Protein AF-0000000072235280 (afdb_homodimer)

pLDDT: mean 81.64, std 27.06, range [21.7, 98.94]

Foldseek 3Di:
DPPPPPPPPPPPCPVPPVPPPPPDVPCPDVDPDDDDAQEAEDEDQDQVQLCCCVCVQLNFAKACVVVVVVVNDQWIWGDPDPRYIYTYGYNVVQVDDPPVPPPVPDDPDQADEDEDAPVSLVVSQVSCVVVVFDFPDDWDFDQDDVGTWIWTWTARPVGHIYIYTYDDD/DPPPPPPPPPPPPPVPPPPPPPPDVDCDDPDPDDDDAQEAEDEDQDQVQLCCCVCVQLNFAKACVVVVVVVNDQWIWGDPDPRYIYTYGYNVVQVDDPPVCPPVPDDPDQADEDEDAPVSLVVSQVSCVVVVFDFPDDWDFDQDDVGTWIWTWTARPVGHIYIYTYDDD

Solvent-accessible surface area (backbone atoms only — not comparable to full-atom values): 19164 Å² total; per-residue (Å²): 138,82,80,76,79,75,81,67,80,74,78,74,75,79,68,76,60,90,63,88,66,76,65,68,86,72,76,58,81,88,66,70,47,58,37,43,66,23,35,41,30,36,52,24,87,50,48,68,62,49,43,47,44,50,28,63,69,64,35,20,48,71,37,56,47,69,45,24,77,71,65,73,41,89,46,32,33,30,34,31,45,80,53,22,27,41,35,38,35,38,41,87,78,63,70,68,69,90,52,70,50,49,70,24,48,48,54,49,48,61,35,39,29,36,32,28,56,56,72,58,44,54,50,49,53,53,49,33,48,76,68,71,47,69,51,82,49,76,74,44,80,43,81,57,46,81,41,69,25,44,30,35,39,37,62,50,97,84,64,51,39,37,31,47,28,28,61,81,131,140,82,80,75,77,76,80,66,82,76,78,76,75,80,68,76,60,86,67,83,67,75,64,62,90,67,77,62,83,88,72,70,48,58,38,44,67,22,33,42,29,36,53,24,86,50,47,68,62,50,44,46,46,52,27,68,68,63,37,18,47,70,38,56,47,70,46,25,76,70,65,75,41,89,46,32,32,32,34,31,46,80,54,23,28,41,35,40,35,37,43,88,78,60,74,74,61,90,50,70,51,50,69,25,51,48,52,48,50,61,35,40,29,38,32,30,55,55,71,58,44,54,50,49,54,53,50,33,49,76,69,70,48,67,50,81,49,75,74,42,78,42,82,55,47,80,42,68,25,44,29,36,38,35,62,48,98,83,65,51,38,37,32,46,28,27,62,81,132

Sequence (338 aa):
MLFLFYFQNGIKSSTSNPIWKANKCCKHSTLSMKATFDHIVINAFDVEVLLRFYSDLLEFPCVRLTEWRQGKVPFPSVRLNDETIIDLFPAKLWKGENTVVRDSTTLNVNHFCITLAKVDWDYLVKKLAQHNIHPESGSKVLFGAKGNGTSIYIRDPENNLVELRYYEDMLFLFYFQNGIKSSTSNPIWKANKCCKHSTLSMKATFDHIVINAFDVEVLLRFYSDLLEFPCVRLTEWRQGKVPFPSVRLNDETIIDLFPAKLWKGENTVVRDSTTLNVNHFCITLAKVDWDYLVKKLAQHNIHPESGSKVLFGAKGNGTSIYIRDPENNLVELRYYED

Organism: Galdieria sulphuraria (NCBI:txid130081)

Secondary structure (DSSP, 8-state):
---------------------------SSSS----EEEEEEEE-S-HHHHHIIIIIIT-PPEESHHHHHTTSSS--EEEEETTEEEEEE-GGGTSSS------TT--SEEEEEEE--HHHHHHHHHHHHHTT---SSS-EEEEETTEEEEEEEEE-TT--EEEEEE---/------------------------S--SSS-----EEEEEEEE-S-HHHHHIIIIIIT-PPEESHHHHHTTSSS--EEEEETTEEEEEE-GGGTSSS------TT--SEEEEEEE--HHHHHHHHHHHHHTT---SSS-EEEEETTEEEEEEEEE-TT--EEEEEE---

InterPro domains:
  IPR004360 Glyoxalase/fosfomycin resistance/dioxygenase domain [PF00903] (37-164)
  IPR029068 Glyoxalase/Bleomycin resistance protein/Dihydroxybiphenyl dioxygenase [G3DSA:3.10.180.10] (30-169)
  IPR029068 Glyoxalase/Bleomycin resistance protein/Dihydroxybiphenyl dioxygenase [SSF54593] (36-167)
  IPR037523 Vicinal oxygen chelate (VOC), core domain [PS51819] (36-167)

Nearest PDB structures (foldseek):
  3hnq-assembly1_A  TM=8.326E-01  e=5.725E-10  Salmonella enterica subsp. enterica serovar Typhimurium
  3zw5-assembly1_A  TM=8.216E-01  e=5.029E-10  Homo sapiens
  3zw5-assembly1_B  TM=8.290E-01  e=1.836E-09  Homo sapiens
  6cky-assembly1_B  TM=6.876E-01  e=3.055E-07  Streptomyces uncialis
  5umw-assembly2_B  TM=6.739E-01  e=8.298E-06  Streptomyces sp. CB03234

Structure (mmCIF, N/CA/C/O backbone):
data_AF-0000000072235280-model_v1
#
loop_
_entity.id
_entity.type
_entity.pdbx_description
1 polymer 'Glyoxalase family protein'
#
loop_
_atom_site.group_PDB
_atom_site.id
_atom_site.type_symbol
_atom_site.label_atom_id
_atom_site.label_alt_id
_atom_site.label_comp_id
_atom_site.label_asym_id
_atom_site.label_entity_id
_atom_site.label_seq_id
_atom_site.pdbx_PDB_ins_code
_atom_site.Cartn_x
_atom_site.Cartn_y
_atom_site.Cartn_z
_atom_site.occupancy
_atom_site.B_iso_or_equiv
_atom_site.auth_seq_id
_atom_site.auth_comp_id
_atom_site.auth_asym_id
_atom_site.auth_atom_id
_atom_site.pdbx_PDB_model_num
ATOM 1 N N . MET A 1 1 ? -4.891 -8.367 -66.938 1 27 1 MET A N 1
ATOM 2 C CA . MET A 1 1 ? -4.68 -9.68 -66.312 1 27 1 MET A CA 1
ATOM 3 C C . MET A 1 1 ? -4.293 -9.547 -64.875 1 27 1 MET A C 1
ATOM 5 O O . MET A 1 1 ? -3.17 -9.148 -64.5 1 27 1 MET A O 1
ATOM 9 N N . LEU A 1 2 ? -5.176 -8.969 -64 1 29.11 2 LEU A N 1
ATOM 10 C CA . LEU A 1 2 ? -5.227 -8.406 -62.656 1 29.11 2 LEU A CA 1
ATOM 11 C C . LEU A 1 2 ? -5.027 -9.484 -61.594 1 29.11 2 LEU A C 1
ATOM 13 O O . LEU A 1 2 ? -5.848 -10.398 -61.469 1 29.11 2 LEU A O 1
ATOM 17 N N . PHE A 1 3 ? -3.721 -9.945 -61.375 1 27.44 3 PHE A N 1
ATOM 18 C CA . PHE A 1 3 ? -3.285 -11.039 -60.531 1 27.44 3 PHE A CA 1
ATOM 19 C C . PHE A 1 3 ? -3.781 -10.836 -59.094 1 27.44 3 PHE A C 1
ATOM 21 O O . PHE A 1 3 ? -3.49 -9.812 -58.469 1 27.44 3 PHE A O 1
ATOM 28 N N . LEU A 1 4 ? -5.02 -11.25 -58.781 1 25.14 4 LEU A N 1
ATOM 29 C CA . LEU A 1 4 ? -5.695 -11.398 -57.5 1 25.14 4 LEU A CA 1
ATOM 30 C C . LEU A 1 4 ? -4.848 -12.227 -56.531 1 25.14 4 LEU A C 1
ATOM 32 O O . LEU A 1 4 ? -4.656 -13.422 -56.75 1 25.14 4 LEU A O 1
ATOM 36 N N . PHE A 1 5 ? -3.674 -11.711 -56.125 1 24.62 5 PHE A N 1
ATOM 37 C CA . PHE A 1 5 ? -2.861 -12.414 -55.125 1 24.62 5 PHE A CA 1
ATOM 38 C C . PHE A 1 5 ? -3.686 -12.766 -53.906 1 24.62 5 PHE A C 1
ATOM 40 O O . PHE A 1 5 ? -4.207 -11.875 -53.219 1 24.62 5 PHE A O 1
ATOM 47 N N . TYR A 1 6 ? -4.488 -13.828 -53.969 1 24.55 6 TYR A N 1
ATOM 48 C CA . TYR A 1 6 ? -5.207 -14.469 -52.875 1 24.55 6 TYR A CA 1
ATOM 49 C C . TYR A 1 6 ? -4.266 -14.797 -51.719 1 24.55 6 TYR A C 1
ATOM 51 O O . TYR A 1 6 ? -3.367 -15.625 -51.844 1 24.55 6 TYR A O 1
ATOM 59 N N . PHE A 1 7 ? -3.76 -13.82 -50.938 1 23.31 7 PHE A N 1
ATOM 60 C CA . PHE A 1 7 ? -2.963 -14.031 -49.75 1 23.31 7 PHE A CA 1
ATOM 61 C C . PHE A 1 7 ? -3.656 -14.992 -48.781 1 23.31 7 PHE A C 1
ATOM 63 O O . PHE A 1 7 ? -4.641 -14.641 -48.125 1 23.31 7 PHE A O 1
ATOM 70 N N . GLN A 1 8 ? -3.904 -16.281 -49.156 1 21.7 8 GLN A N 1
ATOM 71 C CA . GLN A 1 8 ? -4.461 -17.328 -48.281 1 21.7 8 GLN A CA 1
ATOM 72 C C . GLN A 1 8 ? -3.609 -17.531 -47.062 1 21.7 8 GLN A C 1
ATOM 74 O O . GLN A 1 8 ? -3.307 -18.672 -46.688 1 21.7 8 GLN A O 1
ATOM 79 N N . ASN A 1 9 ? -2.594 -16.734 -46.719 1 26.33 9 ASN A N 1
ATOM 80 C CA . ASN A 1 9 ? -1.735 -17.297 -45.688 1 26.33 9 ASN A CA 1
ATOM 81 C C . ASN A 1 9 ? -2.539 -17.719 -44.469 1 26.33 9 ASN A C 1
ATOM 83 O O . ASN A 1 9 ? -3.371 -16.969 -43.969 1 26.33 9 ASN A O 1
ATOM 87 N N . GLY A 1 10 ? -2.906 -19.016 -44.312 1 25.44 10 GLY A N 1
ATOM 88 C CA . GLY A 1 10 ? -3.508 -19.797 -43.25 1 25.44 10 GLY A CA 1
ATOM 89 C C . GLY A 1 10 ? -2.848 -19.578 -41.906 1 25.44 10 GLY A C 1
ATOM 90 O O . GLY A 1 10 ? -1.719 -20.016 -41.688 1 25.44 10 GLY A O 1
ATOM 91 N N . ILE A 1 11 ? -2.742 -18.422 -41.312 1 27.22 11 ILE A N 1
ATOM 92 C CA . ILE A 1 11 ? -2.158 -18.234 -40 1 27.22 11 ILE A CA 1
ATOM 93 C C . ILE A 1 11 ? -2.766 -19.25 -39.031 1 27.22 11 ILE A C 1
ATOM 95 O O . ILE A 1 11 ? -3.969 -19.219 -38.75 1 27.22 11 ILE A O 1
ATOM 99 N N . LYS A 1 12 ? -2.242 -20.484 -39.094 1 28.89 12 LYS A N 1
ATOM 100 C CA . LYS A 1 12 ? -2.564 -21.5 -38.094 1 28.89 12 LYS A CA 1
ATOM 101 C C . LYS A 1 12 ? -2.412 -20.953 -36.688 1 28.89 12 LYS A C 1
ATOM 103 O O . LYS A 1 12 ? -1.385 -20.359 -36.344 1 28.89 12 LYS A O 1
ATOM 108 N N . SER A 1 13 ? -3.451 -20.562 -35.969 1 25.81 13 SER A N 1
ATOM 109 C CA . SER A 1 13 ? -3.672 -20.188 -34.594 1 25.81 13 SER A CA 1
ATOM 110 C C . SER A 1 13 ? -3.074 -21.203 -33.625 1 25.81 13 SER A C 1
ATOM 112 O O . SER A 1 13 ? -3.648 -22.281 -33.438 1 25.81 13 SER A O 1
ATOM 114 N N . SER A 1 14 ? -1.802 -21.688 -33.906 1 28.69 14 SER A N 1
ATOM 115 C CA . SER A 1 14 ? -1.302 -22.625 -32.906 1 28.69 14 SER A CA 1
ATOM 116 C C . SER A 1 14 ? -1.475 -22.062 -31.484 1 28.69 14 SER A C 1
ATOM 118 O O . SER A 1 14 ? -0.771 -21.141 -31.094 1 28.69 14 SER A O 1
ATOM 120 N N . THR A 1 15 ? -2.658 -22.016 -31.016 1 29.11 15 THR A N 1
ATOM 121 C CA . THR A 1 15 ? -3.24 -21.562 -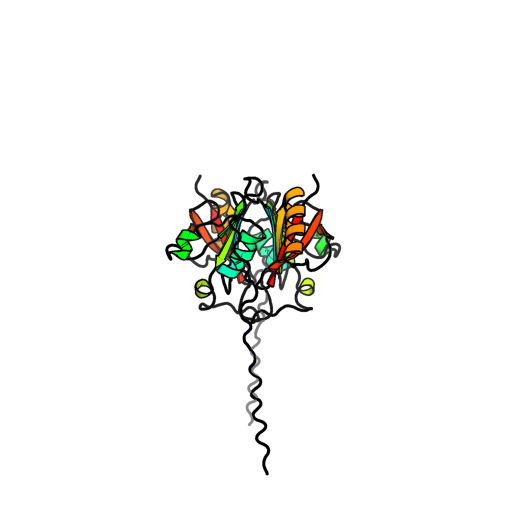29.766 1 29.11 15 THR A CA 1
ATOM 122 C C . THR A 1 15 ? -2.525 -22.203 -28.578 1 29.11 15 THR A C 1
ATOM 124 O O . THR A 1 15 ? -2.65 -21.734 -27.438 1 29.11 15 THR A O 1
ATOM 127 N N . SER A 1 16 ? -2.133 -23.5 -28.703 1 28.92 16 SER A N 1
ATOM 128 C CA . SER A 1 16 ? -2.01 -24.188 -27.438 1 28.92 16 SER A CA 1
ATOM 129 C C . SER A 1 16 ? -0.797 -23.703 -26.656 1 28.92 16 SER A C 1
ATOM 131 O O . SER A 1 16 ? 0.327 -24.141 -26.891 1 28.92 16 SER A O 1
ATOM 133 N N . ASN A 1 17 ? -0.424 -22.516 -26.703 1 32.06 17 ASN A N 1
ATOM 134 C CA . ASN A 1 17 ? 0.738 -22.281 -25.859 1 32.06 17 ASN A CA 1
ATOM 135 C C . ASN A 1 17 ? 0.617 -23 -24.516 1 32.06 17 ASN A C 1
ATOM 137 O O . ASN A 1 17 ? -0.416 -22.922 -23.859 1 32.06 17 ASN A O 1
ATOM 141 N N . PRO A 1 18 ? 1.416 -24.141 -24.266 1 30.95 18 PRO A N 1
ATOM 142 C CA . PRO A 1 18 ? 1.344 -24.906 -23.016 1 30.95 18 PRO A CA 1
ATOM 143 C C . PRO A 1 18 ? 1.08 -24.031 -21.797 1 30.95 18 PRO A C 1
ATOM 145 O O . PRO A 1 18 ? 1.866 -23.141 -21.5 1 30.95 18 PRO A O 1
ATOM 148 N N . ILE A 1 19 ? -0.125 -23.641 -21.547 1 32.31 19 ILE A N 1
ATOM 149 C CA . ILE A 1 19 ? -0.798 -22.906 -20.484 1 32.31 19 ILE A CA 1
ATOM 150 C C . ILE A 1 19 ? -0.238 -23.344 -19.125 1 32.31 19 ILE A C 1
ATOM 152 O O . ILE A 1 19 ? 0.066 -24.516 -18.922 1 32.31 19 ILE A O 1
ATOM 156 N N . TRP A 1 20 ? 0.192 -22.203 -18.25 1 34.47 20 TRP A N 1
ATOM 157 C CA . TRP A 1 20 ? 0.542 -22.266 -16.844 1 34.47 20 TRP A CA 1
ATOM 158 C C . TRP A 1 20 ? -0.32 -23.297 -16.109 1 34.47 20 TRP A C 1
ATOM 160 O O . TRP A 1 20 ? -1.518 -23.078 -15.906 1 34.47 20 TRP A O 1
ATOM 170 N N . LYS A 1 21 ? -0.307 -24.547 -16.516 1 34.5 21 LYS A N 1
ATOM 171 C CA . LYS A 1 21 ? -1.017 -25.547 -15.719 1 34.5 21 LYS A CA 1
ATOM 172 C C . LYS A 1 21 ? -0.896 -25.234 -14.227 1 34.5 21 LYS A C 1
ATOM 174 O O . LYS A 1 21 ? 0.197 -24.953 -13.734 1 34.5 21 LYS A O 1
ATOM 179 N N . ALA A 1 22 ? -1.929 -24.719 -13.633 1 35.22 22 ALA A N 1
ATOM 180 C CA . ALA A 1 22 ? -2.119 -24.578 -12.188 1 35.22 22 ALA A CA 1
ATOM 181 C C . ALA A 1 22 ? -1.556 -25.797 -11.445 1 35.22 22 ALA A C 1
ATOM 183 O O . ALA A 1 22 ? -2.115 -26.891 -11.516 1 35.22 22 ALA A O 1
ATOM 184 N N . ASN A 1 23 ? -0.28 -26.078 -11.719 1 33.03 23 ASN A N 1
ATOM 185 C CA . ASN A 1 23 ? 0.125 -27.094 -10.758 1 33.03 23 ASN A CA 1
ATOM 186 C C . ASN A 1 23 ? -0.572 -26.906 -9.414 1 33.03 23 ASN A C 1
ATOM 188 O O . ASN A 1 23 ? -0.882 -25.781 -9.023 1 33.03 23 ASN A O 1
ATOM 192 N N . LYS A 1 24 ? -1.273 -27.953 -8.898 1 32.16 24 LYS A N 1
ATOM 193 C CA . LYS A 1 24 ? -1.737 -28.016 -7.516 1 32.16 24 LYS A CA 1
ATOM 194 C C . LYS A 1 24 ? -0.752 -27.328 -6.578 1 32.16 24 LYS A C 1
ATOM 196 O O . LYS A 1 24 ? 0.455 -27.328 -6.824 1 32.16 24 LYS A O 1
ATOM 201 N N . CYS A 1 25 ? -1.14 -26.359 -5.781 1 33.72 25 CYS A N 1
ATOM 202 C CA . CYS A 1 25 ? -0.368 -25.812 -4.672 1 33.72 25 CYS A CA 1
ATOM 203 C C . CYS A 1 25 ? 0.651 -26.828 -4.164 1 33.72 25 CYS A C 1
ATOM 205 O O . CYS A 1 25 ? 0.284 -27.828 -3.541 1 33.72 25 CYS A O 1
ATOM 207 N N . CYS A 1 26 ? 1.456 -27.469 -5.078 1 33.22 26 CYS A N 1
ATOM 208 C CA . CYS A 1 26 ? 2.506 -28.359 -4.59 1 33.22 26 CYS A CA 1
ATOM 209 C C . CYS A 1 26 ? 3.08 -27.844 -3.273 1 33.22 26 CYS A C 1
ATOM 211 O O . CYS A 1 26 ? 3.379 -26.656 -3.141 1 33.22 26 CYS A O 1
ATOM 213 N N . LYS A 1 27 ? 2.842 -28.625 -2.213 1 33.69 27 LYS A N 1
ATOM 214 C CA . LYS A 1 27 ? 3.186 -28.469 -0.805 1 33.69 27 LYS A CA 1
ATOM 215 C C . LYS A 1 27 ? 4.684 -28.234 -0.628 1 33.69 27 LYS A C 1
ATOM 217 O O . LYS A 1 27 ? 5.477 -29.172 -0.728 1 33.69 27 LYS A O 1
ATOM 222 N N . HIS A 1 28 ? 5.559 -27.547 -1.348 1 34.41 28 HIS A N 1
ATOM 223 C CA . HIS A 1 28 ? 6.773 -27.328 -0.57 1 34.41 28 HIS A CA 1
ATOM 224 C C . HIS A 1 28 ? 6.484 -27.375 0.927 1 34.41 28 HIS A C 1
ATOM 226 O O . HIS A 1 28 ? 5.34 -27.172 1.347 1 34.41 28 HIS A O 1
ATOM 232 N N . SER A 1 29 ? 7.398 -27.359 1.891 1 38.72 29 SER A N 1
ATOM 233 C CA . SER A 1 29 ? 7.133 -27.359 3.326 1 38.72 29 SER A CA 1
ATOM 234 C C . SER A 1 29 ? 5.93 -26.484 3.666 1 38.72 29 SER A C 1
ATOM 236 O O . SER A 1 29 ? 5.578 -25.578 2.908 1 38.72 29 SER A O 1
ATOM 238 N N . THR A 1 30 ? 4.836 -26.938 4.461 1 47.47 30 THR A N 1
ATOM 239 C CA . THR A 1 30 ? 3.531 -26.641 5.031 1 47.47 30 THR A CA 1
ATOM 240 C C . THR A 1 30 ? 3.383 -25.141 5.281 1 47.47 30 THR A C 1
ATOM 242 O O . THR A 1 30 ? 2.305 -24.672 5.648 1 47.47 30 THR A O 1
ATOM 245 N N . LEU A 1 31 ? 4.535 -24.391 5.406 1 64.12 31 LEU A N 1
ATOM 246 C CA . LEU A 1 31 ? 4.297 -23.078 6 1 64.12 31 LEU A CA 1
ATOM 247 C C . LEU A 1 31 ? 3.982 -22.047 4.926 1 64.12 31 LEU A C 1
ATOM 249 O O . LEU A 1 31 ? 4.66 -21.984 3.896 1 64.12 31 LEU A O 1
ATOM 253 N N . SER A 1 32 ? 2.836 -21.641 4.777 1 83.88 32 SER A N 1
ATOM 254 C CA . SER A 1 32 ? 2.334 -20.594 3.9 1 83.88 32 SER A CA 1
ATOM 255 C C . SER A 1 32 ? 3.303 -19.422 3.838 1 83.88 32 SER A C 1
ATOM 257 O O . SER A 1 32 ? 3.934 -19.062 4.84 1 83.88 32 SER A O 1
ATOM 259 N N . MET A 1 33 ? 3.648 -19.031 2.592 1 96 33 MET A N 1
ATOM 260 C CA . MET A 1 33 ? 4.5 -17.844 2.426 1 96 33 MET A CA 1
ATOM 261 C C . MET A 1 33 ? 4.023 -16.703 3.307 1 96 33 MET A C 1
ATOM 263 O O . MET A 1 33 ? 2.822 -16.438 3.387 1 96 33 MET A O 1
ATOM 267 N N . LYS A 1 34 ? 4.961 -16.094 4.02 1 97.5 34 LYS A N 1
ATOM 268 C CA . LYS A 1 34 ? 4.672 -14.938 4.855 1 97.5 34 LYS A CA 1
ATOM 269 C C . LYS A 1 34 ? 5.539 -13.75 4.465 1 97.5 34 LYS A C 1
ATOM 271 O O . LYS A 1 34 ? 6.719 -13.914 4.148 1 97.5 34 LYS A O 1
ATOM 276 N N . ALA A 1 35 ? 4.953 -12.633 4.488 1 98.56 35 ALA A N 1
ATOM 277 C CA . ALA A 1 35 ? 5.68 -11.398 4.199 1 98.56 35 ALA A CA 1
ATOM 278 C C . ALA A 1 35 ? 5.172 -10.242 5.059 1 98.56 35 ALA A C 1
ATOM 280 O O . ALA A 1 35 ? 4.086 -10.328 5.637 1 98.56 35 ALA A O 1
ATOM 281 N N . THR A 1 36 ? 5.992 -9.242 5.207 1 98.69 36 THR A N 1
ATOM 282 C CA . THR A 1 36 ? 5.609 -7.992 5.855 1 98.69 36 THR A CA 1
ATOM 283 C C . THR A 1 36 ? 5.555 -6.852 4.848 1 98.69 36 THR A C 1
ATOM 285 O O . THR A 1 36 ? 6.379 -6.781 3.934 1 98.69 36 THR A O 1
ATOM 288 N N . PHE A 1 37 ? 4.555 -6.047 4.941 1 98.88 37 PHE A N 1
ATOM 289 C CA . PHE A 1 37 ? 4.457 -4.863 4.098 1 98.88 37 PHE A CA 1
ATOM 290 C C . PHE A 1 37 ? 5.438 -3.789 4.555 1 98.88 37 PHE A C 1
ATOM 292 O O . PHE A 1 37 ? 5.25 -3.186 5.613 1 98.88 37 PHE A O 1
ATOM 299 N N . ASP A 1 38 ? 6.457 -3.557 3.818 1 98.94 38 ASP A N 1
ATOM 300 C CA . ASP A 1 38 ? 7.539 -2.664 4.223 1 98.94 38 ASP A CA 1
ATOM 301 C C . ASP A 1 38 ? 7.184 -1.207 3.938 1 98.94 38 ASP A C 1
ATOM 303 O O . ASP A 1 38 ? 7.305 -0.351 4.816 1 98.94 38 ASP A O 1
ATOM 307 N N . HIS A 1 39 ? 6.844 -0.986 2.664 1 98.94 39 HIS A N 1
ATOM 308 C CA . HIS A 1 39 ? 6.473 0.388 2.342 1 98.94 39 HIS A CA 1
ATOM 309 C C . HIS A 1 39 ? 5.625 0.448 1.075 1 98.94 39 HIS A C 1
ATOM 311 O O . HIS A 1 39 ? 5.652 -0.477 0.261 1 98.94 39 HIS A O 1
ATOM 317 N N . ILE A 1 40 ? 4.836 1.468 0.996 1 98.88 40 ILE A N 1
ATOM 318 C CA . ILE A 1 40 ? 4.168 1.925 -0.217 1 98.88 40 ILE A CA 1
ATOM 319 C C . ILE A 1 40 ? 4.781 3.244 -0.68 1 98.88 40 ILE A C 1
ATOM 321 O O . ILE A 1 40 ? 5.105 4.105 0.141 1 98.88 40 ILE A O 1
ATOM 325 N N . VAL A 1 41 ? 4.973 3.354 -1.993 1 98.5 41 VAL A N 1
ATOM 326 C CA . VAL A 1 41 ? 5.535 4.582 -2.543 1 98.5 41 VAL A CA 1
ATOM 327 C C . VAL A 1 41 ? 4.453 5.355 -3.297 1 98.5 41 VAL A C 1
ATOM 329 O O . VAL A 1 41 ? 3.947 4.887 -4.32 1 98.5 41 VAL A O 1
ATOM 332 N N . ILE A 1 42 ? 4.121 6.5 -2.83 1 96.38 42 ILE A N 1
ATOM 333 C CA . ILE A 1 42 ? 3.166 7.387 -3.484 1 96.38 42 ILE A CA 1
ATOM 334 C C . ILE A 1 42 ? 3.904 8.344 -4.418 1 96.38 42 ILE A C 1
ATOM 336 O O . ILE A 1 42 ? 4.914 8.938 -4.035 1 96.38 42 ILE A O 1
ATOM 340 N N . ASN A 1 43 ? 3.432 8.422 -5.637 1 94.62 43 ASN A N 1
ATOM 341 C CA . ASN A 1 43 ? 3.904 9.461 -6.547 1 94.62 43 ASN A CA 1
ATOM 342 C C . ASN A 1 43 ? 3.314 10.828 -6.199 1 94.62 43 ASN A C 1
ATOM 344 O O . ASN A 1 43 ? 2.152 11.102 -6.504 1 94.62 43 ASN A O 1
ATOM 348 N N . ALA A 1 44 ? 4.156 11.617 -5.637 1 94.81 44 ALA A N 1
ATOM 349 C CA . ALA A 1 44 ? 3.676 12.898 -5.133 1 94.81 44 ALA A CA 1
ATOM 350 C C . ALA A 1 44 ? 3.91 14.008 -6.152 1 94.81 44 ALA A C 1
ATOM 352 O O . ALA A 1 44 ? 5.008 14.141 -6.699 1 94.81 44 ALA A O 1
ATOM 353 N N . PHE A 1 45 ? 2.898 14.766 -6.41 1 92.12 45 PHE A N 1
ATOM 354 C CA . PHE A 1 45 ? 3.092 16 -7.16 1 92.12 45 PHE A CA 1
ATOM 355 C C . PHE A 1 45 ? 3.801 17.047 -6.309 1 92.12 45 PHE A C 1
ATOM 357 O O . PHE A 1 45 ? 4.688 17.75 -6.793 1 92.12 45 PHE A O 1
ATOM 364 N N . ASP A 1 46 ? 3.424 17.156 -5.062 1 95.56 46 ASP A N 1
ATOM 365 C CA . ASP A 1 46 ? 4.039 18.047 -4.082 1 95.56 46 ASP A CA 1
ATOM 366 C C . ASP A 1 46 ? 4.27 17.328 -2.754 1 95.56 46 ASP A C 1
ATOM 368 O O . ASP A 1 46 ? 3.346 17.203 -1.948 1 95.56 46 ASP A O 1
ATOM 372 N N . VAL A 1 47 ? 5.477 16.984 -2.479 1 98.12 47 VAL A N 1
ATOM 373 C CA . VAL A 1 47 ? 5.84 16.188 -1.305 1 98.12 47 VAL A CA 1
ATOM 374 C C . VAL A 1 47 ? 5.473 16.953 -0.035 1 98.12 47 VAL A C 1
ATOM 376 O O . VAL A 1 47 ? 4.957 16.375 0.921 1 98.12 47 VAL A O 1
ATOM 379 N N . GLU A 1 48 ? 5.695 18.234 0.027 1 98.19 48 GLU A N 1
ATOM 380 C CA . GLU A 1 48 ? 5.418 19.031 1.215 1 98.19 48 GLU A CA 1
ATOM 381 C C . GLU A 1 48 ? 3.93 19.016 1.552 1 98.19 48 GLU A C 1
ATOM 383 O O . GLU A 1 48 ? 3.553 18.969 2.725 1 98.19 48 GLU A O 1
ATOM 388 N N . VAL A 1 49 ? 3.115 19.078 0.529 1 97.75 49 VAL A N 1
ATOM 389 C CA . VAL A 1 49 ? 1.67 19.062 0.727 1 97.75 49 VAL A CA 1
ATOM 390 C C . VAL A 1 49 ? 1.248 17.734 1.352 1 97.75 49 VAL A C 1
ATOM 392 O O . VAL A 1 49 ? 0.429 17.703 2.273 1 97.75 49 VAL A O 1
ATOM 395 N N . LEU A 1 50 ? 1.814 16.625 0.9 1 98.06 50 LEU A N 1
ATOM 396 C CA . LEU A 1 50 ? 1.465 15.312 1.446 1 98.06 50 LEU A CA 1
ATOM 397 C C . LEU A 1 50 ? 2.041 15.133 2.848 1 98.06 50 LEU A C 1
ATOM 399 O O . LEU A 1 50 ? 1.432 14.484 3.695 1 98.06 50 LEU A O 1
ATOM 403 N N . LEU A 1 51 ? 3.201 15.719 3.115 1 98.62 51 LEU A N 1
ATOM 404 C CA . LEU A 1 51 ? 3.754 15.688 4.465 1 98.62 51 LEU A CA 1
ATOM 405 C C . LEU A 1 51 ? 2.844 16.422 5.445 1 98.62 51 LEU A C 1
ATOM 407 O O . LEU A 1 51 ? 2.672 15.977 6.586 1 98.62 51 LEU A O 1
ATOM 411 N N . ARG A 1 52 ? 2.25 17.484 5.016 1 97.31 52 ARG A N 1
ATOM 412 C CA . ARG A 1 52 ? 1.309 18.203 5.871 1 97.31 52 ARG A CA 1
ATOM 413 C C . ARG A 1 52 ? 0.104 17.328 6.207 1 97.31 52 ARG A C 1
ATOM 415 O O . ARG A 1 52 ? -0.409 17.375 7.328 1 97.31 52 ARG A O 1
ATOM 422 N N . PHE A 1 53 ? -0.262 16.531 5.316 1 98 53 PHE A N 1
ATOM 423 C CA . PHE A 1 53 ? -1.398 15.648 5.539 1 98 53 PHE A CA 1
ATOM 424 C C . PHE A 1 53 ? -0.998 14.453 6.406 1 98 53 PHE A C 1
ATOM 426 O O . PHE A 1 53 ? -1.556 14.25 7.484 1 98 53 PHE A O 1
ATOM 433 N N . TYR A 1 54 ? -0.039 13.688 5.98 1 98.56 54 TYR A N 1
ATOM 434 C CA . TYR A 1 54 ? 0.287 12.414 6.617 1 98.56 54 TYR A CA 1
ATOM 435 C C . TYR A 1 54 ? 1.001 12.633 7.945 1 98.56 54 TYR A C 1
ATOM 437 O O . TYR A 1 54 ? 0.833 11.852 8.883 1 98.56 54 TYR A O 1
ATOM 445 N N . SER A 1 55 ? 1.842 13.648 8.031 1 98.06 55 SER A N 1
ATOM 446 C CA . SER A 1 55 ? 2.613 13.859 9.258 1 98.06 55 SER A CA 1
ATOM 447 C C . SER A 1 55 ? 1.934 14.875 10.172 1 98.06 55 SER A C 1
ATOM 449 O O . SER A 1 55 ? 1.638 14.57 11.328 1 98.06 55 SER A O 1
ATOM 451 N N . ASP A 1 56 ? 1.593 16.062 9.656 1 96.44 56 ASP A N 1
ATOM 452 C CA . ASP A 1 56 ? 1.03 17.094 10.516 1 96.44 56 ASP A CA 1
ATOM 453 C C . ASP A 1 56 ? -0.399 16.75 10.93 1 96.44 56 ASP A C 1
ATOM 455 O O . ASP A 1 56 ? -0.747 16.812 12.109 1 96.44 56 ASP A O 1
ATOM 459 N N . LEU A 1 57 ? -1.188 16.391 10.023 1 97.25 57 LEU A N 1
ATOM 460 C CA . LEU A 1 57 ? -2.6 16.141 10.305 1 97.25 57 LEU A CA 1
ATOM 461 C C . LEU A 1 57 ? -2.807 14.758 10.906 1 97.25 57 LEU A C 1
ATOM 463 O O . LEU A 1 57 ? -3.375 14.625 11.992 1 97.25 57 LEU A O 1
ATOM 467 N N . LEU A 1 58 ? -2.258 13.719 10.211 1 97.94 58 LEU A N 1
ATOM 468 C CA . LEU A 1 58 ? -2.475 12.359 10.703 1 97.94 58 LEU A CA 1
ATOM 469 C C . LEU A 1 58 ? -1.45 12 11.773 1 97.94 58 LEU A C 1
ATOM 471 O O . LEU A 1 58 ? -1.562 10.953 12.414 1 97.94 58 LEU A O 1
ATOM 475 N N . GLU A 1 59 ? -0.409 12.734 11.883 1 97.75 59 GLU A N 1
ATOM 476 C CA . GLU A 1 59 ? 0.536 12.711 13 1 97.75 59 GLU A CA 1
ATOM 477 C C . GLU A 1 59 ? 1.446 11.492 12.922 1 97.75 59 GLU A C 1
ATOM 479 O O . GLU A 1 59 ? 1.868 10.961 13.953 1 97.75 59 GLU A O 1
ATOM 484 N N . PHE A 1 60 ? 1.672 10.984 11.758 1 98.5 60 PHE A N 1
ATOM 485 C CA . PHE A 1 60 ? 2.715 9.977 11.594 1 98.5 60 PHE A CA 1
ATOM 486 C C . PHE A 1 60 ? 4.09 10.633 11.523 1 98.5 60 PHE A C 1
ATOM 488 O O . PHE A 1 60 ? 4.277 11.625 10.82 1 98.5 60 PHE A O 1
ATOM 495 N N . PRO A 1 61 ? 5.051 10.07 12.219 1 98.06 61 PRO A N 1
ATOM 496 C CA . PRO A 1 61 ? 6.375 10.695 12.258 1 98.06 61 PRO A CA 1
ATOM 497 C C . PRO A 1 61 ? 7.09 10.656 10.914 1 98.06 61 PRO A C 1
ATOM 499 O O . PRO A 1 61 ? 6.996 9.656 10.188 1 98.06 61 PRO A O 1
ATOM 502 N N . CYS A 1 62 ? 7.816 11.703 10.617 1 98.25 62 CYS A N 1
ATOM 503 C CA . CYS A 1 62 ? 8.609 11.766 9.391 1 98.25 62 CYS A CA 1
ATOM 504 C C . CYS A 1 62 ? 9.859 10.906 9.508 1 98.25 62 CYS A C 1
ATOM 506 O O . CYS A 1 62 ? 10.398 10.727 10.609 1 98.25 62 CYS A O 1
ATOM 508 N N . VAL A 1 63 ? 10.305 10.445 8.445 1 98.62 63 VAL A N 1
ATOM 509 C CA . VAL A 1 63 ? 11.547 9.695 8.281 1 98.62 63 VAL A CA 1
ATOM 510 C C . VAL A 1 63 ? 12.422 10.367 7.227 1 98.62 63 VAL A C 1
ATOM 512 O O . VAL A 1 63 ? 11.961 10.664 6.125 1 98.62 63 VAL A O 1
ATOM 515 N N . ARG A 1 64 ? 13.617 10.719 7.578 1 98.38 64 ARG A N 1
ATOM 516 C CA . ARG A 1 64 ? 14.648 11.281 6.723 1 98.38 64 ARG A CA 1
ATOM 517 C C . ARG A 1 64 ? 14.211 12.609 6.125 1 98.38 64 ARG A C 1
ATOM 519 O O . ARG A 1 64 ? 14.539 12.93 4.98 1 98.38 64 ARG A O 1
ATOM 526 N N . LEU A 1 65 ? 13.391 13.352 6.781 1 98.62 65 LEU A N 1
ATOM 527 C CA . LEU A 1 65 ? 12.883 14.617 6.273 1 98.62 65 LEU A CA 1
ATOM 528 C C . LEU A 1 65 ? 14 15.656 6.16 1 98.62 65 LEU A C 1
ATOM 530 O O . LEU A 1 65 ? 14.148 16.297 5.121 1 98.62 65 LEU A O 1
ATOM 534 N N . THR A 1 66 ? 14.711 15.805 7.246 1 98.38 66 THR A N 1
ATOM 535 C CA . THR A 1 66 ? 15.797 16.781 7.246 1 98.38 66 THR A CA 1
ATOM 536 C C . THR A 1 66 ? 16.812 16.453 6.152 1 98.38 66 THR A C 1
ATOM 538 O O . THR A 1 66 ? 17.234 17.344 5.41 1 98.38 66 THR A O 1
ATOM 541 N N . GLU A 1 67 ? 17.203 15.156 6.086 1 98.56 67 GLU A N 1
ATOM 542 C CA . GLU A 1 67 ? 18.141 14.719 5.055 1 98.56 67 GLU A CA 1
ATOM 543 C C . GLU A 1 67 ? 17.594 15.008 3.656 1 98.56 67 GLU A C 1
ATOM 545 O O . GLU A 1 67 ? 18.344 15.398 2.764 1 98.56 67 GLU A O 1
ATOM 550 N N . TRP A 1 68 ? 16.344 14.836 3.457 1 98.62 68 TRP A N 1
ATOM 551 C CA . TRP A 1 68 ? 15.727 15.078 2.158 1 98.62 68 TRP A CA 1
ATOM 552 C C . TRP A 1 68 ? 15.742 16.562 1.816 1 98.62 68 TRP A C 1
ATOM 554 O O . TRP A 1 68 ? 16.078 16.953 0.691 1 98.62 68 TRP A O 1
ATOM 564 N N . ARG A 1 69 ? 15.383 17.375 2.775 1 97.94 69 ARG A N 1
ATOM 565 C CA . ARG A 1 69 ? 15.352 18.812 2.553 1 97.94 69 ARG A CA 1
ATOM 566 C C . ARG A 1 69 ? 16.75 19.359 2.287 1 97.94 69 ARG A C 1
ATOM 568 O O . ARG A 1 69 ? 16.906 20.375 1.599 1 97.94 69 ARG A O 1
ATOM 575 N N . GLN A 1 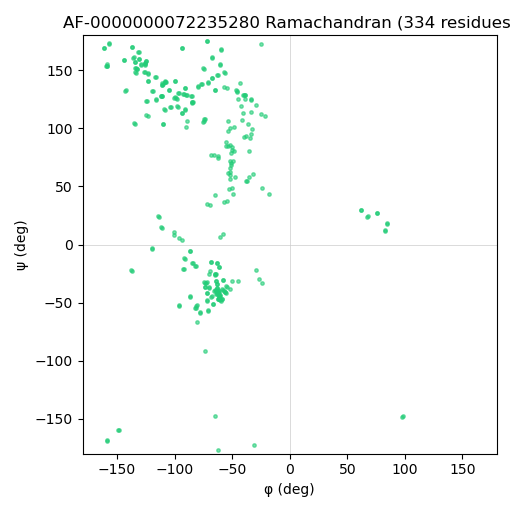70 ? 17.734 18.656 2.785 1 98.44 70 GLN A N 1
ATOM 576 C CA . GLN A 1 70 ? 19.125 19.031 2.561 1 98.44 70 GLN A CA 1
ATOM 577 C C . GLN A 1 70 ? 19.656 18.438 1.264 1 98.44 70 GLN A C 1
ATOM 579 O O . GLN A 1 70 ? 20.828 18.625 0.913 1 98.44 70 GLN A O 1
ATOM 584 N N . GLY A 1 71 ? 18.891 17.625 0.622 1 98.06 71 GLY A N 1
ATOM 585 C CA . GLY A 1 71 ? 19.281 17.047 -0.655 1 98.06 71 GLY A CA 1
ATOM 586 C C . GLY A 1 71 ? 20.141 15.805 -0.512 1 98.06 71 GLY A C 1
ATOM 587 O O . GLY A 1 71 ? 20.797 15.383 -1.469 1 98.06 71 GLY A O 1
ATOM 588 N N . LYS A 1 72 ? 20.125 15.164 0.667 1 98.5 72 LYS A N 1
ATOM 589 C CA . LYS A 1 72 ? 21.031 14.039 0.936 1 98.5 72 LYS A CA 1
ATOM 590 C C . LYS A 1 72 ? 20.359 12.711 0.599 1 98.5 72 LYS A C 1
ATOM 592 O O . LYS A 1 72 ? 21.031 11.688 0.457 1 98.5 72 LYS A O 1
ATOM 597 N N . VAL A 1 73 ? 19.062 12.656 0.536 1 98.62 73 VAL A N 1
ATOM 598 C CA . VAL A 1 73 ? 18.297 11.469 0.156 1 98.62 73 VAL A CA 1
ATOM 599 C C . VAL A 1 73 ? 17.203 11.859 -0.838 1 98.62 73 VAL A C 1
ATOM 601 O O . VAL A 1 73 ? 16.766 13.008 -0.881 1 98.62 73 VAL A O 1
ATOM 604 N N . PRO A 1 74 ? 16.719 10.984 -1.61 1 98.38 74 PRO A N 1
ATOM 605 C CA . PRO A 1 74 ? 15.883 11.336 -2.756 1 98.38 74 PRO A CA 1
ATOM 606 C C . PRO A 1 74 ? 14.43 11.586 -2.365 1 98.38 74 PRO A C 1
ATOM 608 O O . PRO A 1 74 ? 13.672 12.18 -3.137 1 98.38 74 PRO A O 1
ATOM 611 N N . PHE A 1 75 ? 14.031 11.117 -1.224 1 98.75 75 PHE A N 1
ATOM 612 C CA . PHE A 1 75 ? 12.648 11.266 -0.802 1 98.75 75 PHE A CA 1
ATOM 613 C C . PHE A 1 75 ? 12.523 11.125 0.709 1 98.75 75 PHE A C 1
ATOM 615 O O . PHE A 1 75 ? 13.336 10.445 1.343 1 98.75 75 PHE A O 1
ATOM 622 N N . PRO A 1 76 ? 11.523 11.719 1.354 1 98.88 76 PRO A N 1
ATOM 623 C CA . PRO A 1 76 ? 11.156 11.453 2.746 1 98.88 76 PRO A CA 1
ATOM 624 C C . PRO A 1 76 ? 10.062 10.391 2.877 1 98.88 76 PRO A C 1
ATOM 626 O O . PRO A 1 76 ? 9.508 9.953 1.869 1 98.88 76 PRO A O 1
ATOM 629 N N . SER A 1 77 ? 9.867 9.977 4.086 1 98.88 77 SER A N 1
ATOM 630 C CA . SER A 1 77 ? 8.812 9.023 4.395 1 98.88 77 SER A CA 1
ATOM 631 C C . SER A 1 77 ? 8.07 9.414 5.668 1 98.88 77 SER A C 1
ATOM 633 O O . SER A 1 77 ? 8.438 10.375 6.34 1 98.88 77 SER A O 1
ATOM 635 N N . VAL A 1 78 ? 6.969 8.742 5.922 1 98.81 78 VAL A N 1
ATOM 636 C CA . VAL A 1 78 ? 6.32 8.773 7.23 1 98.81 78 VAL A CA 1
ATOM 637 C C . VAL A 1 78 ? 6.18 7.352 7.773 1 98.81 78 VAL A C 1
ATOM 639 O O . VAL A 1 78 ? 5.988 6.406 7.008 1 98.81 78 VAL A O 1
ATOM 642 N N . ARG A 1 79 ? 6.262 7.254 9.055 1 98.81 79 ARG A N 1
ATOM 643 C CA . ARG A 1 79 ? 6.293 5.945 9.703 1 98.81 79 ARG A CA 1
ATOM 644 C C . ARG A 1 79 ? 4.922 5.582 10.266 1 98.81 79 ARG A C 1
ATOM 646 O O . ARG A 1 79 ? 4.316 6.367 10.992 1 98.81 79 ARG A O 1
ATOM 653 N N . LEU A 1 80 ? 4.438 4.402 9.875 1 98.75 80 LEU A N 1
ATOM 654 C CA . LEU A 1 80 ? 3.219 3.873 10.477 1 98.75 80 LEU A CA 1
ATOM 655 C C . LEU A 1 80 ? 3.531 3.09 11.742 1 98.75 80 LEU A C 1
ATOM 657 O O . LEU A 1 80 ? 2.777 3.148 12.719 1 98.75 80 LEU A O 1
ATOM 661 N N . ASN A 1 81 ? 4.551 2.252 11.68 1 98.38 81 ASN A N 1
ATOM 662 C CA . ASN A 1 81 ? 5.082 1.451 12.781 1 98.38 81 ASN A CA 1
ATOM 663 C C . ASN A 1 81 ? 6.52 1.014 12.508 1 98.38 81 ASN A C 1
ATOM 665 O O . ASN A 1 81 ? 7.156 1.498 11.57 1 98.38 81 ASN A O 1
ATOM 669 N N . ASP A 1 82 ? 7.094 0.127 13.234 1 97.56 82 ASP A N 1
ATOM 670 C CA . ASP A 1 82 ? 8.508 -0.238 13.164 1 97.56 82 ASP A CA 1
ATOM 671 C C . ASP A 1 82 ? 8.82 -0.956 11.852 1 97.56 82 ASP A C 1
ATOM 673 O O . ASP A 1 82 ? 9.984 -1.043 11.453 1 97.56 82 ASP A O 1
ATOM 677 N N . GLU A 1 83 ? 7.77 -1.429 11.117 1 98.25 83 GLU A N 1
ATOM 678 C CA . GLU A 1 83 ? 8.016 -2.303 9.977 1 98.25 83 GLU A CA 1
ATOM 679 C C . GLU A 1 83 ? 7.496 -1.684 8.68 1 98.25 83 GLU A C 1
ATOM 681 O O . GLU A 1 83 ? 7.68 -2.246 7.602 1 98.25 83 GLU A O 1
ATOM 686 N N . THR A 1 84 ? 6.844 -0.52 8.836 1 98.94 84 THR A N 1
ATOM 687 C CA . THR A 1 84 ? 6.133 -0.026 7.664 1 98.94 84 THR A CA 1
ATOM 688 C C . THR A 1 84 ? 6.242 1.493 7.562 1 98.94 84 THR A C 1
ATOM 690 O O . THR A 1 84 ? 6.016 2.203 8.547 1 98.94 84 THR A O 1
ATOM 693 N N . ILE A 1 85 ? 6.566 1.976 6.391 1 98.94 85 ILE A N 1
ATOM 694 C CA . ILE A 1 85 ? 6.582 3.408 6.117 1 98.94 85 ILE A CA 1
ATOM 695 C C . ILE A 1 85 ? 5.82 3.693 4.824 1 98.94 85 ILE A C 1
ATOM 697 O O . ILE A 1 85 ? 5.543 2.779 4.043 1 98.94 85 ILE A O 1
ATOM 701 N N . ILE A 1 86 ? 5.391 4.895 4.625 1 98.94 86 ILE A N 1
ATOM 702 C CA . ILE A 1 86 ? 4.922 5.453 3.363 1 98.94 86 ILE A CA 1
ATOM 703 C C . ILE A 1 86 ? 5.992 6.367 2.775 1 98.94 86 ILE A C 1
ATOM 705 O O . ILE A 1 86 ? 6.391 7.352 3.402 1 98.94 86 ILE A O 1
ATOM 709 N N . ASP A 1 87 ? 6.469 6.027 1.629 1 98.94 87 ASP A N 1
ATOM 710 C CA . ASP A 1 87 ? 7.445 6.848 0.92 1 98.94 87 ASP A CA 1
ATOM 711 C C . ASP A 1 87 ? 6.754 7.84 -0.01 1 98.94 87 ASP A C 1
ATOM 713 O O . ASP A 1 87 ? 5.816 7.484 -0.723 1 98.94 87 ASP A O 1
ATOM 717 N N . LEU A 1 88 ? 7.234 9.062 0.05 1 98.69 88 LEU A N 1
ATOM 718 C CA . LEU A 1 88 ? 6.699 10.109 -0.812 1 98.69 88 LEU A CA 1
ATOM 719 C C . LEU A 1 88 ? 7.715 10.508 -1.88 1 98.69 88 LEU A C 1
ATOM 721 O O . LEU A 1 88 ? 8.672 11.234 -1.596 1 98.69 88 LEU A O 1
ATOM 725 N N . PHE A 1 89 ? 7.473 10.023 -3.133 1 97.44 89 PHE A N 1
ATOM 726 C CA . PHE A 1 89 ? 8.383 10.273 -4.242 1 97.44 89 PHE A CA 1
ATOM 727 C C . PHE A 1 89 ? 8.094 11.625 -4.891 1 97.44 89 PHE A C 1
ATOM 729 O O . PHE A 1 89 ? 6.98 11.859 -5.375 1 97.44 89 PHE A O 1
ATOM 736 N N . PRO A 1 90 ? 9.125 12.484 -4.914 1 96.94 90 PRO A N 1
ATOM 737 C CA . PRO A 1 90 ? 8.898 13.719 -5.672 1 96.94 90 PRO A CA 1
ATOM 738 C C . PRO A 1 90 ? 8.766 13.477 -7.176 1 96.94 90 PRO A C 1
ATOM 740 O O . PRO A 1 90 ? 9.211 12.438 -7.68 1 96.94 90 PRO A O 1
ATOM 743 N N . ALA A 1 91 ? 8.195 14.43 -7.832 1 91.88 91 ALA A N 1
ATOM 744 C CA . ALA A 1 91 ? 7.859 14.312 -9.25 1 91.88 91 ALA A CA 1
ATOM 745 C C . ALA A 1 91 ? 9.086 13.93 -10.07 1 91.88 91 ALA A C 1
ATOM 747 O O . ALA A 1 91 ? 8.984 13.18 -11.047 1 91.88 91 ALA A O 1
ATOM 748 N N . LYS A 1 92 ? 10.219 14.398 -9.75 1 91.81 92 LYS A N 1
ATOM 749 C CA . LYS A 1 92 ? 11.445 14.164 -10.516 1 91.81 92 LYS A CA 1
ATOM 750 C C . LYS A 1 92 ? 11.789 12.68 -10.562 1 91.81 92 LYS A C 1
ATOM 752 O O . LYS A 1 92 ? 12.531 12.234 -11.438 1 91.81 92 LYS A O 1
ATOM 757 N N . LEU A 1 93 ? 11.258 11.891 -9.672 1 93.25 93 LEU A N 1
ATOM 758 C CA . LEU A 1 93 ? 11.586 10.469 -9.602 1 93.25 93 LEU A CA 1
ATOM 759 C C . LEU A 1 93 ? 10.625 9.648 -10.445 1 93.25 93 LEU A C 1
ATOM 761 O O . LEU A 1 93 ? 10.859 8.461 -10.68 1 93.25 93 LEU A O 1
ATOM 765 N N . TRP A 1 94 ? 9.484 10.297 -10.906 1 88.38 94 TRP A N 1
ATOM 766 C CA . TRP A 1 94 ? 8.523 9.422 -11.586 1 88.38 94 TRP A CA 1
ATOM 767 C C . TRP A 1 94 ? 7.98 10.094 -12.844 1 88.38 94 TRP A C 1
ATOM 769 O O . TRP A 1 94 ? 7.359 9.438 -13.688 1 88.38 94 TRP A O 1
ATOM 779 N N . LYS A 1 95 ? 7.91 11.5 -13.172 1 80.56 95 LYS A N 1
ATOM 780 C CA . LYS A 1 95 ? 7.359 12.188 -14.336 1 80.56 95 LYS A CA 1
ATOM 781 C C . LYS A 1 95 ? 8.203 11.93 -15.578 1 80.56 95 LYS A C 1
ATOM 783 O O . LYS A 1 95 ? 7.699 11.984 -16.703 1 80.56 95 LYS A O 1
ATOM 788 N N . GLY A 1 96 ? 9.43 11.586 -15.531 1 60.84 96 GLY A N 1
ATOM 789 C CA . GLY A 1 96 ? 10.234 11.461 -16.734 1 60.84 96 GLY A CA 1
ATOM 790 C C . GLY A 1 96 ? 9.898 10.234 -17.562 1 60.84 96 GLY A C 1
ATOM 791 O O . GLY A 1 96 ? 9.078 10.297 -18.469 1 60.84 96 GLY A O 1
ATOM 792 N N . GLU A 1 97 ? 10.609 9.133 -17.297 1 49.81 97 GLU A N 1
ATOM 793 C CA . GLU A 1 97 ? 10.938 8.078 -18.266 1 49.81 97 GLU A CA 1
ATOM 794 C C . GLU A 1 97 ? 9.672 7.363 -18.734 1 49.81 97 GLU A C 1
ATOM 796 O O . GLU A 1 97 ? 8.57 7.648 -18.266 1 49.81 97 GLU A O 1
ATOM 801 N N . ASN A 1 98 ? 9.773 5.887 -19.078 1 45.47 98 ASN A N 1
ATOM 802 C CA . ASN A 1 98 ? 8.859 4.934 -19.703 1 45.47 98 ASN A CA 1
ATOM 803 C C . ASN A 1 98 ? 7.621 4.703 -18.844 1 45.47 98 ASN A C 1
ATOM 805 O O . ASN A 1 98 ? 7.516 3.684 -18.156 1 45.47 98 ASN A O 1
ATOM 809 N N . THR A 1 99 ? 7.164 5.805 -18.359 1 44.97 99 THR A N 1
ATOM 810 C CA . THR A 1 99 ? 5.984 5.59 -17.531 1 44.97 99 THR A CA 1
ATOM 811 C C . THR A 1 99 ? 4.906 4.836 -18.312 1 44.97 99 THR A C 1
ATOM 813 O O . THR A 1 99 ? 4.5 5.266 -19.391 1 44.97 99 THR A O 1
ATOM 816 N N . VAL A 1 100 ? 4.996 3.602 -18.25 1 42.41 100 VAL A N 1
ATOM 817 C CA . VAL A 1 100 ? 3.863 2.859 -18.797 1 42.41 100 VAL A CA 1
ATOM 818 C C . VAL A 1 100 ? 2.559 3.561 -18.422 1 42.41 100 VAL A C 1
ATOM 820 O O . VAL A 1 100 ? 2.279 3.779 -17.25 1 42.41 100 VAL A O 1
ATOM 823 N N . VAL A 1 101 ? 2.178 4.414 -19.359 1 40.59 101 VAL A N 1
ATOM 824 C CA . VAL A 1 101 ? 0.918 5.141 -19.234 1 40.59 101 VAL A CA 1
ATOM 825 C C . VAL A 1 101 ? -0.248 4.152 -19.219 1 40.59 101 VAL A C 1
ATOM 827 O O . VAL A 1 101 ? -0.443 3.402 -20.188 1 40.59 101 VAL A O 1
ATOM 830 N N . ARG A 1 102 ? -0.473 3.479 -18.141 1 45.12 102 ARG A N 1
ATOM 831 C CA . ARG A 1 102 ? -1.812 2.902 -18.203 1 45.12 102 ARG A CA 1
ATOM 832 C C . ARG A 1 102 ? -2.83 3.939 -18.672 1 45.12 102 ARG A C 1
ATOM 834 O O . ARG A 1 102 ? -2.627 5.141 -18.484 1 45.12 102 ARG A O 1
ATOM 841 N N . ASP A 1 103 ? -3.59 3.654 -19.547 1 41.59 103 ASP A N 1
ATOM 842 C CA . ASP A 1 103 ? -4.629 4.602 -19.938 1 41.59 103 ASP A CA 1
ATOM 843 C C . ASP A 1 103 ? -4.977 5.543 -18.781 1 41.59 103 ASP A C 1
ATOM 845 O O . ASP A 1 103 ? -4.969 5.137 -17.625 1 41.59 103 ASP A O 1
ATOM 849 N N . SER A 1 104 ? -4.652 6.852 -18.891 1 43.94 104 SER A N 1
ATOM 850 C CA . SER A 1 104 ? -4.586 8.07 -18.094 1 43.94 104 SER A CA 1
ATOM 851 C C . SER A 1 104 ? -5.574 8.031 -16.938 1 43.94 104 SER A C 1
ATOM 853 O O . SER A 1 104 ? -5.418 8.758 -15.953 1 43.94 104 SER A O 1
ATOM 855 N N . THR A 1 105 ? -6.688 7.348 -17.062 1 50.34 105 THR A N 1
ATOM 856 C CA . THR A 1 105 ? -7.75 7.613 -16.109 1 50.34 105 THR A CA 1
ATOM 857 C C . THR A 1 105 ? -7.715 6.594 -14.969 1 50.34 105 THR A C 1
ATOM 859 O O . THR A 1 105 ? -8.508 6.684 -14.023 1 50.34 105 THR A O 1
ATOM 862 N N . THR A 1 106 ? -6.648 5.766 -15.055 1 62.62 106 THR A N 1
ATOM 863 C CA . THR A 1 106 ? -6.91 4.68 -14.117 1 62.62 106 THR A CA 1
ATOM 864 C C . THR A 1 106 ? -5.781 4.562 -13.094 1 62.62 106 THR A C 1
ATOM 866 O O . THR A 1 106 ? -4.613 4.422 -13.469 1 62.62 106 THR A O 1
ATOM 869 N N . LEU A 1 107 ? -6.172 4.918 -11.891 1 82.44 107 LEU A N 1
ATOM 870 C CA . LEU A 1 107 ? -5.27 4.637 -10.781 1 82.44 107 LEU A CA 1
ATOM 871 C C . LEU A 1 107 ? -4.949 3.146 -10.703 1 82.44 107 LEU A C 1
ATOM 873 O O . LEU A 1 107 ? -5.82 2.307 -10.938 1 82.44 107 LEU A O 1
ATOM 877 N N . ASN A 1 108 ? -3.654 2.826 -10.5 1 90.19 108 ASN A N 1
ATOM 878 C CA . ASN A 1 108 ? -3.307 1.418 -10.344 1 90.19 108 ASN A CA 1
ATOM 879 C C . ASN A 1 108 ? -3.725 0.889 -8.969 1 90.19 108 ASN A C 1
ATOM 881 O O . ASN A 1 108 ? -4.031 -0.296 -8.828 1 90.19 108 ASN A O 1
ATOM 885 N N . VAL A 1 109 ? -3.68 1.739 -7.984 1 94.44 109 VAL A N 1
ATOM 886 C CA . VAL A 1 109 ? -4.148 1.387 -6.648 1 94.44 109 VAL A CA 1
ATOM 887 C C . VAL A 1 109 ? -5.418 2.168 -6.32 1 94.44 109 VAL A C 1
ATOM 889 O O . VAL A 1 109 ? -5.461 3.391 -6.48 1 94.44 109 VAL A O 1
ATOM 892 N N . ASN A 1 110 ? -6.434 1.44 -5.91 1 94.88 110 ASN A N 1
ATOM 893 C CA . ASN A 1 110 ? -7.703 2.061 -5.551 1 94.88 110 ASN A CA 1
ATOM 894 C C . ASN A 1 110 ? -7.598 2.846 -4.246 1 94.88 110 ASN A C 1
ATOM 896 O O . ASN A 1 110 ? -7.949 4.027 -4.195 1 94.88 110 ASN A O 1
ATOM 900 N N . HIS A 1 111 ? -7.207 2.201 -3.252 1 97.19 111 HIS A N 1
ATOM 901 C CA . HIS A 1 111 ? -6.949 2.791 -1.942 1 97.19 111 HIS A CA 1
ATOM 902 C C . HIS A 1 111 ? -6.07 1.883 -1.091 1 97.19 111 HIS A C 1
ATOM 904 O O . HIS A 1 111 ? -5.754 0.761 -1.494 1 97.19 111 HIS A O 1
ATOM 910 N N . PHE A 1 112 ? -5.566 2.369 0.05 1 98.75 112 PHE A N 1
ATOM 911 C CA . PHE A 1 112 ? -4.949 1.548 1.087 1 98.75 112 PHE A CA 1
ATOM 912 C C . PHE A 1 112 ? -5.551 1.859 2.451 1 98.75 112 PHE A C 1
ATOM 914 O O . PHE A 1 112 ? -6.125 2.932 2.654 1 98.75 112 PHE A O 1
ATOM 921 N N . CYS A 1 113 ? -5.445 0.877 3.277 1 98.94 113 CYS A N 1
ATOM 922 C CA . CYS A 1 113 ? -6.082 0.957 4.59 1 98.94 113 CYS A CA 1
ATOM 923 C C . CYS A 1 113 ? -5.047 0.841 5.703 1 98.94 113 CYS A C 1
ATOM 925 O O . CYS A 1 113 ? -4.191 -0.045 5.672 1 98.94 113 CYS A O 1
ATOM 927 N N . ILE A 1 114 ? -5.121 1.705 6.621 1 98.81 114 ILE A N 1
ATOM 928 C CA . ILE A 1 114 ? -4.332 1.582 7.844 1 98.81 114 ILE A CA 1
ATOM 929 C C . ILE A 1 114 ? -5.262 1.417 9.047 1 98.81 114 ILE A C 1
ATOM 931 O O . ILE A 1 114 ? -6.359 1.979 9.07 1 98.81 114 ILE A O 1
ATOM 935 N N . THR A 1 115 ? -4.844 0.649 9.977 1 98.75 115 THR A N 1
ATOM 936 C CA . THR A 1 115 ? -5.609 0.399 11.188 1 98.75 115 THR A CA 1
ATOM 937 C C . THR A 1 115 ? -4.969 1.091 12.383 1 98.75 115 THR A C 1
ATOM 939 O O . THR A 1 115 ? -3.744 1.104 12.516 1 98.75 115 THR A O 1
ATOM 942 N N . LEU A 1 116 ? -5.836 1.632 13.203 1 98.5 116 LEU A N 1
ATOM 943 C CA . LEU A 1 116 ? -5.422 2.291 14.438 1 98.5 116 LEU A CA 1
ATOM 944 C C . LEU A 1 116 ? -6.145 1.695 15.641 1 98.5 116 LEU A C 1
ATOM 946 O O . LEU A 1 116 ? -7.191 1.063 15.492 1 98.5 116 LEU A O 1
ATOM 950 N N . ALA A 1 117 ? -5.492 1.896 16.812 1 97.88 117 ALA A N 1
ATOM 951 C CA . ALA A 1 117 ? -6.297 1.69 18.016 1 97.88 117 ALA A CA 1
ATOM 952 C C . ALA A 1 117 ? -7.543 2.572 18 1 97.88 117 ALA A C 1
ATOM 954 O O . ALA A 1 117 ? -7.508 3.701 17.5 1 97.88 117 ALA A O 1
ATOM 955 N N . LYS A 1 118 ? -8.586 2.117 18.562 1 98.19 118 LYS A N 1
ATOM 956 C CA . LYS A 1 118 ? -9.852 2.836 18.516 1 98.19 118 LYS A CA 1
ATOM 957 C C . LYS A 1 118 ? -9.711 4.25 19.062 1 98.19 118 LYS A C 1
ATOM 959 O O . LYS A 1 118 ? -10.273 5.199 18.516 1 98.19 118 LYS A O 1
ATOM 964 N N . VAL A 1 119 ? -8.984 4.441 20.125 1 97.5 119 VAL A N 1
ATOM 965 C CA . VAL A 1 119 ? -8.812 5.746 20.75 1 97.5 119 VAL A CA 1
ATOM 966 C C . VAL A 1 119 ? -8.133 6.707 19.781 1 97.5 119 VAL A C 1
ATOM 968 O O . VAL A 1 119 ? -8.508 7.883 19.688 1 97.5 119 VAL A O 1
ATOM 971 N N . ASP A 1 120 ? -7.125 6.191 19.078 1 97.88 120 ASP A N 1
ATOM 972 C CA . ASP A 1 120 ? -6.426 7.012 18.094 1 97.88 120 ASP A CA 1
ATOM 973 C C . ASP A 1 120 ? -7.309 7.297 16.891 1 97.88 120 ASP A C 1
ATOM 975 O O . ASP A 1 120 ? -7.262 8.391 16.328 1 97.88 120 ASP A O 1
ATOM 979 N N . TRP A 1 121 ? -8.102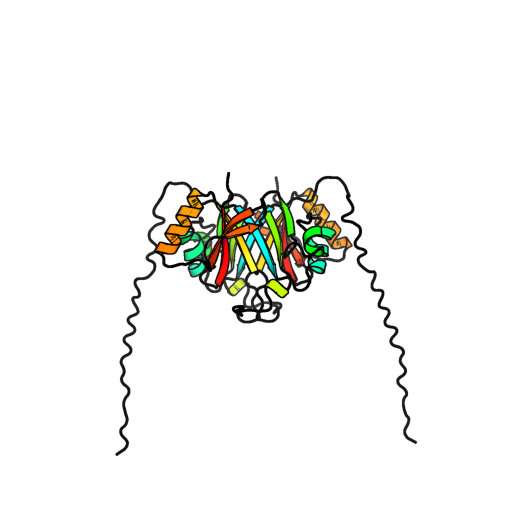 6.324 16.484 1 98 121 TRP A N 1
ATOM 980 C CA . TRP A 1 121 ? -9.047 6.492 15.391 1 98 121 TRP A CA 1
ATOM 981 C C . TRP A 1 121 ? -10.062 7.586 15.711 1 98 121 TRP A C 1
ATOM 983 O O . TRP A 1 121 ? -10.281 8.484 14.898 1 98 121 TRP A O 1
ATOM 993 N N . ASP A 1 122 ? -10.641 7.59 16.891 1 97.81 122 ASP A N 1
ATOM 994 C CA . ASP A 1 122 ? -11.594 8.609 17.312 1 97.81 122 ASP A CA 1
ATOM 995 C C . ASP A 1 122 ? -10.961 9.992 17.312 1 97.81 122 ASP A C 1
ATOM 997 O O . ASP A 1 122 ? -11.57 10.969 16.875 1 97.81 122 ASP A O 1
ATOM 1001 N N . TYR A 1 123 ? -9.797 9.953 17.812 1 97.75 123 TYR A N 1
ATOM 1002 C CA . TYR A 1 123 ? -9.047 11.203 17.891 1 97.75 123 TYR A CA 1
ATOM 1003 C C . TYR A 1 123 ? -8.836 11.789 16.5 1 97.75 123 TYR A C 1
ATOM 1005 O O . TYR A 1 123 ? -9.094 12.977 16.266 1 97.75 123 TYR A O 1
ATOM 1013 N N . LEU A 1 124 ? -8.383 10.961 15.523 1 97.56 124 LEU A N 1
ATOM 1014 C CA . LEU A 1 124 ? -8.109 11.43 14.172 1 97.56 124 LEU A CA 1
ATOM 1015 C C . LEU A 1 124 ? -9.391 11.883 13.484 1 97.56 124 LEU A C 1
ATOM 1017 O O . LEU A 1 124 ? -9.391 12.883 12.766 1 97.56 124 LEU A O 1
ATOM 1021 N N . VAL A 1 125 ? -10.422 11.164 13.695 1 97.25 125 VAL A N 1
ATOM 1022 C CA . VAL A 1 125 ? -11.695 11.523 13.07 1 97.25 125 VAL A CA 1
ATOM 1023 C C . VAL A 1 125 ? -12.133 12.906 13.547 1 97.25 125 VAL A C 1
ATOM 1025 O O . VAL A 1 125 ? -12.562 13.734 12.734 1 97.25 125 VAL A O 1
ATOM 1028 N N . LYS A 1 126 ? -12.07 13.148 14.781 1 97.19 126 LYS A N 1
ATOM 1029 C CA . LYS A 1 126 ? -12.414 14.461 15.328 1 97.19 126 LYS A CA 1
ATOM 1030 C C . LYS A 1 126 ? -11.492 15.547 14.773 1 97.19 126 LYS A C 1
ATOM 1032 O O . LYS A 1 126 ? -11.953 16.625 14.398 1 97.19 126 LYS A O 1
ATOM 1037 N N . LYS A 1 127 ? -10.25 15.211 14.75 1 97.12 127 LYS A N 1
ATOM 1038 C CA . LYS A 1 127 ? -9.266 16.172 14.25 1 97.12 127 LYS A CA 1
ATOM 1039 C C . LYS A 1 127 ? -9.523 16.516 12.789 1 97.12 127 LYS A C 1
ATOM 1041 O O . LYS A 1 127 ? -9.445 17.688 12.398 1 97.12 127 LYS A O 1
ATOM 1046 N N . LEU A 1 128 ? -9.75 15.508 12 1 97.25 128 LEU A N 1
ATOM 1047 C CA . LEU A 1 128 ? -10.055 15.727 10.586 1 97.25 128 LEU A CA 1
ATOM 1048 C C . LEU A 1 128 ? -11.258 16.641 10.422 1 97.25 128 LEU A C 1
ATOM 1050 O O . LEU A 1 128 ? -11.234 17.562 9.602 1 97.25 128 LEU A O 1
ATOM 1054 N N . ALA A 1 129 ? -12.25 16.484 11.195 1 96.38 129 ALA A N 1
ATOM 1055 C CA . ALA A 1 129 ? -13.438 17.328 11.148 1 96.38 129 ALA A CA 1
ATOM 1056 C C . ALA A 1 129 ? -13.102 18.766 11.516 1 96.38 129 ALA A C 1
ATOM 1058 O O . ALA A 1 129 ? -13.609 19.703 10.891 1 96.38 129 ALA A O 1
ATOM 1059 N N . GLN A 1 130 ? -12.273 18.922 12.469 1 96.06 130 GLN A N 1
ATOM 1060 C CA . GLN A 1 130 ? -11.859 20.25 12.906 1 96.06 130 GLN A CA 1
ATOM 1061 C C . GLN A 1 130 ? -11.102 21 11.805 1 96.06 130 GLN A C 1
ATOM 1063 O O . GLN A 1 130 ? -11.062 22.219 11.797 1 96.06 130 GLN A O 1
ATOM 1068 N N . HIS A 1 131 ? -10.508 20.188 10.93 1 95.31 131 HIS A N 1
ATOM 1069 C CA . HIS A 1 131 ? -9.773 20.781 9.82 1 95.31 131 HIS A CA 1
ATOM 1070 C C . HIS A 1 131 ? -10.602 20.75 8.539 1 95.31 131 HIS A C 1
ATOM 1072 O O . HIS A 1 131 ? -10.062 20.922 7.441 1 95.31 131 HIS A O 1
ATOM 1078 N N . ASN A 1 132 ? -11.852 20.422 8.648 1 95 132 ASN A N 1
ATOM 1079 C CA . ASN A 1 132 ? -12.828 20.438 7.57 1 95 132 ASN A CA 1
ATOM 1080 C C . ASN A 1 132 ? -12.516 19.375 6.512 1 95 132 ASN A C 1
ATOM 1082 O O . ASN A 1 132 ? -12.711 19.609 5.32 1 95 132 ASN A O 1
ATOM 1086 N N . ILE A 1 133 ? -11.852 18.438 6.93 1 94.5 133 ILE A N 1
ATOM 1087 C CA . ILE A 1 133 ? -11.688 17.25 6.098 1 94.5 133 ILE A CA 1
ATOM 1088 C C . ILE A 1 133 ? -12.758 16.219 6.449 1 94.5 133 ILE A C 1
ATOM 1090 O O . ILE A 1 133 ? -12.758 15.68 7.559 1 94.5 133 ILE A O 1
ATOM 1094 N N . HIS A 1 134 ? -13.633 15.977 5.508 1 94.44 134 HIS A N 1
ATOM 1095 C CA . HIS A 1 134 ? -14.758 15.078 5.762 1 94.44 134 HIS A CA 1
ATOM 1096 C C . HIS A 1 134 ? -14.586 13.758 5.02 1 94.44 134 HIS A C 1
ATOM 1098 O O . HIS A 1 134 ? -14.141 13.742 3.869 1 94.44 134 HIS A O 1
ATOM 1104 N N . PRO A 1 135 ? -14.953 12.688 5.719 1 97.38 135 PRO A N 1
ATOM 1105 C CA . PRO A 1 135 ? -14.93 11.391 5.043 1 97.38 135 PRO A CA 1
ATOM 1106 C C . PRO A 1 135 ? -15.859 11.336 3.832 1 97.38 135 PRO A C 1
ATOM 1108 O O . PRO A 1 135 ? -16.797 12.125 3.738 1 97.38 135 PRO A O 1
ATOM 1111 N N . GLU A 1 136 ? -15.555 10.477 2.912 1 95.81 136 GLU A N 1
ATOM 1112 C CA . GLU A 1 136 ? -16.359 10.289 1.712 1 95.81 136 GLU A CA 1
ATOM 1113 C C . GLU A 1 136 ? -17.797 9.914 2.068 1 95.81 136 GLU A C 1
ATOM 1115 O O . GLU A 1 136 ? -18.719 10.195 1.306 1 95.81 136 GLU A O 1
ATOM 1120 N N . SER A 1 137 ? -17.922 9.258 3.156 1 94.5 137 SER A N 1
ATOM 1121 C CA . SER A 1 137 ? -19.203 8.836 3.723 1 94.5 137 SER A CA 1
ATOM 1122 C C . SER A 1 137 ? -19.094 8.594 5.223 1 94.5 137 SER A C 1
ATOM 1124 O O . SER A 1 137 ? -18 8.695 5.793 1 94.5 137 SER A O 1
ATOM 1126 N N . GLY A 1 138 ? -20.188 8.352 5.828 1 94.56 138 GLY A N 1
ATOM 1127 C CA . GLY A 1 138 ? -20.141 7.922 7.215 1 94.56 138 GLY A CA 1
ATOM 1128 C C . GLY A 1 138 ? -19.359 6.629 7.406 1 94.56 138 GLY A C 1
ATOM 1129 O O . GLY A 1 138 ? -19 5.969 6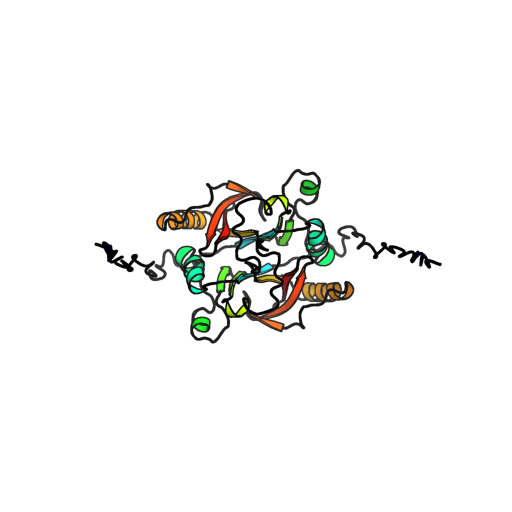.43 1 94.56 138 GLY A O 1
ATOM 1130 N N . SER A 1 139 ? -19.062 6.328 8.68 1 97.69 139 SER A N 1
ATOM 1131 C CA . SER A 1 139 ? -18.344 5.102 8.977 1 97.69 139 SER A CA 1
ATOM 1132 C C . SER A 1 139 ? -19.141 3.869 8.562 1 97.69 139 SER A C 1
ATOM 1134 O O . SER A 1 139 ? -20.359 3.869 8.633 1 97.69 139 SER A O 1
ATOM 1136 N N . LYS A 1 140 ? -18.391 2.857 8.133 1 98.19 140 LYS A N 1
ATOM 1137 C CA . LYS A 1 140 ? -18.969 1.584 7.719 1 98.19 140 LYS A CA 1
ATOM 1138 C C . LYS A 1 140 ? -18.203 0.409 8.312 1 98.19 140 LYS A C 1
ATOM 1140 O O . LYS A 1 140 ? -17.016 0.526 8.602 1 98.19 140 LYS A O 1
ATOM 1145 N N . VAL A 1 141 ? -18.891 -0.686 8.5 1 98.38 141 VAL A N 1
ATOM 1146 C CA . VAL A 1 141 ? -18.266 -1.947 8.852 1 98.38 141 VAL A CA 1
ATOM 1147 C C . VAL A 1 141 ? -17.922 -2.736 7.59 1 98.38 141 VAL A C 1
ATOM 11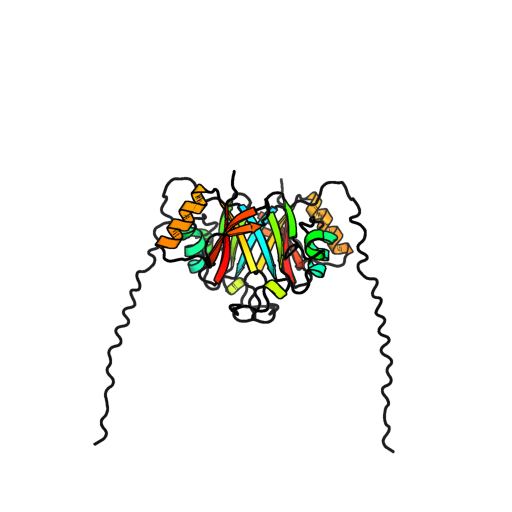49 O O . VAL A 1 141 ? -18.828 -3.131 6.844 1 98.38 141 VAL A O 1
ATOM 1152 N N . LEU A 1 142 ? -16.672 -2.963 7.336 1 98.06 142 LEU A N 1
ATOM 1153 C CA . LEU A 1 142 ? -16.219 -3.551 6.086 1 98.06 142 LEU A CA 1
ATOM 1154 C C . LEU A 1 142 ? -15.172 -4.633 6.344 1 98.06 142 LEU A C 1
ATOM 1156 O O . LEU A 1 142 ? -14.508 -4.625 7.383 1 98.06 142 LEU A O 1
ATOM 1160 N N . PHE A 1 143 ? -14.953 -5.5 5.387 1 98.5 143 PHE A N 1
ATOM 1161 C CA . PHE A 1 143 ? -14 -6.602 5.465 1 98.5 143 PHE A CA 1
ATOM 1162 C C . PHE A 1 143 ? -12.578 -6.098 5.273 1 98.5 143 PHE A C 1
ATOM 1164 O O . PHE A 1 143 ? -12.32 -5.254 4.414 1 98.5 143 PHE A O 1
ATOM 1171 N N . GLY A 1 144 ? -11.656 -6.605 6.059 1 98.56 144 GLY A N 1
ATOM 1172 C CA . GLY A 1 144 ? -10.219 -6.371 5.953 1 98.56 144 GLY A CA 1
ATOM 1173 C C . GLY A 1 144 ? -9.391 -7.551 6.41 1 98.56 144 GLY A C 1
ATOM 1174 O O . GLY A 1 144 ? -9.867 -8.688 6.422 1 98.56 144 GLY A O 1
ATOM 1175 N N . ALA A 1 145 ? -8.18 -7.332 6.73 1 98.75 145 ALA A N 1
ATOM 1176 C CA . ALA A 1 145 ? -7.191 -8.375 7.004 1 98.75 145 ALA A CA 1
ATOM 1177 C C . ALA A 1 145 ? -7.582 -9.195 8.234 1 98.75 145 ALA A C 1
ATOM 1179 O O . ALA A 1 145 ? -7.293 -10.391 8.305 1 98.75 145 ALA A O 1
ATOM 1180 N N . LYS A 1 146 ? -8.258 -8.562 9.18 1 98.44 146 LYS A N 1
ATOM 1181 C CA . LYS A 1 146 ? -8.578 -9.25 10.43 1 98.44 146 LYS A CA 1
ATOM 1182 C C . LYS A 1 146 ? -10.086 -9.445 10.578 1 98.44 146 LYS A C 1
ATOM 1184 O O . LYS A 1 146 ? -10.594 -9.531 11.695 1 98.44 146 LYS A O 1
ATOM 1189 N N . GLY A 1 147 ? -10.742 -9.453 9.422 1 97.75 147 GLY A N 1
ATOM 1190 C CA . GLY A 1 147 ? -12.188 -9.539 9.438 1 97.75 147 GLY A CA 1
ATOM 1191 C C . GLY A 1 147 ? -12.875 -8.195 9.289 1 97.75 147 GLY A C 1
ATOM 1192 O O . GLY A 1 147 ? -12.383 -7.32 8.578 1 97.75 147 GLY A O 1
ATOM 1193 N N . ASN A 1 148 ? -14.055 -8.039 9.93 1 98.06 148 ASN A N 1
ATOM 1194 C CA . ASN A 1 148 ? -14.812 -6.801 9.789 1 98.06 148 ASN A CA 1
ATOM 1195 C C . ASN A 1 148 ? -14.352 -5.738 10.781 1 98.06 148 ASN A C 1
ATOM 1197 O O . ASN A 1 148 ? -14.219 -6.012 11.977 1 98.06 148 ASN A O 1
ATOM 1201 N N . GLY A 1 149 ? -14.055 -4.59 10.305 1 98.69 149 GLY A N 1
ATOM 1202 C CA . GLY A 1 149 ? -13.703 -3.422 11.094 1 98.69 149 GLY A CA 1
ATOM 1203 C C . GLY A 1 149 ? -14.477 -2.178 10.695 1 98.69 149 GLY A C 1
ATOM 1204 O O . GLY A 1 149 ? -15.125 -2.152 9.648 1 98.69 149 GLY A O 1
ATOM 1205 N N . THR A 1 150 ? -14.422 -1.198 11.539 1 98.81 150 THR A N 1
ATOM 1206 C CA . THR A 1 150 ? -15.086 0.071 11.266 1 98.81 150 THR A CA 1
ATOM 1207 C C . THR A 1 150 ? -14.148 1.021 10.523 1 98.81 150 THR A C 1
ATOM 1209 O O . THR A 1 150 ? -13.023 1.252 10.953 1 98.81 150 THR A O 1
ATOM 1212 N N . SER A 1 151 ? -14.68 1.529 9.422 1 98.62 151 SER A N 1
ATOM 1213 C CA . SER A 1 151 ? -13.797 2.291 8.539 1 98.62 151 SER A CA 1
ATOM 1214 C C . SER A 1 151 ? -14.438 3.609 8.125 1 98.62 151 SER A C 1
ATOM 1216 O O . SER A 1 151 ? -15.664 3.721 8.07 1 98.62 151 SER A O 1
ATOM 1218 N N . ILE A 1 152 ? -13.625 4.574 7.871 1 98.62 152 ILE A N 1
ATOM 1219 C CA . ILE A 1 152 ? -13.961 5.746 7.066 1 98.62 152 ILE A CA 1
ATOM 1220 C C . ILE A 1 152 ? -12.953 5.902 5.934 1 98.62 152 ILE A C 1
ATOM 1222 O O . ILE A 1 152 ? -11.828 5.406 6.027 1 98.62 152 ILE A O 1
ATOM 1226 N N . TYR A 1 153 ? -13.398 6.562 4.855 1 98.5 153 TYR A N 1
ATOM 1227 C CA . TYR A 1 153 ? -12.531 6.906 3.73 1 98.5 153 TYR A CA 1
ATOM 1228 C C . TYR A 1 153 ? -12.312 8.414 3.652 1 98.5 153 TYR A C 1
ATOM 1230 O O . TYR A 1 153 ? -13.266 9.188 3.691 1 98.5 153 TYR A O 1
ATOM 1238 N N . ILE A 1 154 ? -11.078 8.766 3.602 1 97.75 154 ILE A N 1
ATOM 1239 C CA . ILE A 1 154 ? -10.727 10.164 3.363 1 97.75 154 ILE A CA 1
ATOM 1240 C C . ILE A 1 154 ? -9.781 10.258 2.168 1 97.75 154 ILE A C 1
ATOM 1242 O O . ILE A 1 154 ? -9.148 9.273 1.792 1 97.75 154 ILE A O 1
ATOM 1246 N N . ARG A 1 155 ? -9.75 11.367 1.55 1 95.69 155 ARG A N 1
ATOM 1247 C CA . ARG A 1 155 ? -8.805 11.617 0.468 1 95.69 155 ARG A CA 1
ATOM 1248 C C . ARG A 1 155 ? -7.672 12.531 0.929 1 95.69 155 ARG A C 1
ATOM 1250 O O . ARG A 1 155 ? -7.91 13.523 1.616 1 95.69 155 ARG A O 1
ATOM 1257 N N . ASP A 1 156 ? -6.457 12.102 0.589 1 95.5 156 ASP A N 1
ATOM 1258 C CA . ASP A 1 156 ? -5.352 13.023 0.835 1 95.5 156 ASP A CA 1
ATOM 1259 C C . ASP A 1 156 ? -5.379 14.188 -0.15 1 95.5 156 ASP A C 1
ATOM 1261 O O . ASP A 1 156 ? -6.223 14.227 -1.05 1 95.5 156 ASP A O 1
ATOM 1265 N N . PRO A 1 157 ? -4.512 15.219 -0.064 1 95.31 157 PRO A N 1
ATOM 1266 C CA . PRO A 1 157 ? -4.59 16.438 -0.873 1 95.31 157 PRO A CA 1
ATOM 1267 C C . PRO A 1 157 ? -4.406 16.172 -2.365 1 95.31 157 PRO A C 1
ATOM 1269 O O . PRO A 1 157 ? -4.695 17.031 -3.191 1 95.31 157 PRO A O 1
ATOM 1272 N N . GLU A 1 158 ? -3.893 15 -2.717 1 92.25 158 GLU A N 1
ATOM 1273 C CA . GLU A 1 158 ? -3.697 14.68 -4.129 1 92.25 158 GLU A CA 1
ATOM 1274 C C . GLU A 1 158 ? -4.648 13.57 -4.578 1 92.25 158 GLU A C 1
ATOM 1276 O O . GLU A 1 158 ? -4.363 12.852 -5.535 1 92.25 158 GLU A O 1
ATOM 1281 N N . ASN A 1 159 ? -5.645 13.305 -3.777 1 91.62 159 ASN A N 1
ATOM 1282 C CA . ASN A 1 159 ? -6.832 12.523 -4.109 1 91.62 159 ASN A CA 1
ATOM 1283 C C . ASN A 1 159 ? -6.574 11.023 -3.982 1 91.62 159 ASN A C 1
ATOM 1285 O O . ASN A 1 159 ? -7.32 10.211 -4.535 1 91.62 159 ASN A O 1
ATOM 1289 N N . ASN A 1 160 ? -5.48 10.656 -3.387 1 93.88 160 ASN A N 1
ATOM 1290 C CA . ASN A 1 160 ? -5.379 9.258 -2.975 1 93.88 160 ASN A CA 1
ATOM 1291 C C . ASN A 1 160 ? -6.402 8.914 -1.895 1 93.88 160 ASN A C 1
ATOM 1293 O O . ASN A 1 160 ? -6.57 9.672 -0.934 1 93.88 160 ASN A O 1
ATOM 1297 N N . LEU A 1 161 ? -7.078 7.812 -2.084 1 96.12 161 LEU A N 1
ATOM 1298 C CA . LEU A 1 161 ? -8.078 7.375 -1.112 1 96.12 161 LEU A CA 1
ATOM 1299 C C . LEU A 1 161 ? -7.426 6.574 0.012 1 96.12 161 LEU A C 1
ATOM 1301 O O . LEU A 1 161 ? -6.73 5.59 -0.244 1 96.12 161 LEU A O 1
ATOM 1305 N N . VAL A 1 162 ? -7.605 7.031 1.238 1 98.19 162 VAL A N 1
ATOM 1306 C CA . VAL A 1 162 ? -7.043 6.41 2.436 1 98.19 162 VAL A CA 1
ATOM 1307 C C . VAL A 1 162 ? -8.172 5.914 3.336 1 98.19 162 VAL A C 1
ATOM 1309 O O . VAL A 1 162 ? -9.078 6.676 3.682 1 98.19 162 VAL A O 1
ATOM 1312 N N . GLU A 1 163 ? -8.094 4.695 3.635 1 98.88 163 GLU A N 1
ATOM 1313 C CA . GLU A 1 163 ? -9.055 4.098 4.562 1 98.88 163 GLU A CA 1
ATOM 1314 C C . GLU A 1 163 ? -8.477 4.023 5.973 1 98.88 163 GLU A C 1
ATOM 1316 O O . GLU A 1 163 ? -7.41 3.447 6.184 1 98.88 163 GLU A O 1
ATOM 1321 N N . LEU A 1 164 ? -9.117 4.676 6.926 1 98.81 164 LEU A N 1
ATOM 1322 C CA . LEU A 1 164 ? -8.797 4.574 8.344 1 98.81 164 LEU A CA 1
ATOM 1323 C C . LEU A 1 164 ? -9.75 3.611 9.047 1 98.81 164 LEU A C 1
ATOM 1325 O O . LEU A 1 164 ? -10.969 3.779 8.984 1 98.81 164 LEU A O 1
ATOM 1329 N N . ARG A 1 165 ? -9.156 2.656 9.719 1 98.88 165 ARG A N 1
ATOM 1330 C CA . ARG A 1 165 ? -9.969 1.579 10.281 1 98.88 165 ARG A CA 1
ATOM 1331 C C . ARG A 1 165 ? -9.57 1.293 11.727 1 98.88 165 ARG A C 1
ATOM 1333 O O . ARG A 1 165 ? -8.406 1.482 12.102 1 98.88 165 ARG A O 1
ATOM 1340 N N . TYR A 1 166 ? -10.508 0.875 12.586 1 98.75 166 TYR A N 1
ATOM 1341 C CA . TYR A 1 166 ? -10.188 0.169 13.82 1 98.75 166 TYR A CA 1
ATOM 1342 C C . TYR A 1 166 ? -10.953 -1.147 13.914 1 98.75 166 TYR A C 1
ATOM 1344 O O . TYR A 1 166 ? -12.016 -1.301 13.305 1 98.75 166 TYR A O 1
ATOM 1352 N N . TYR A 1 167 ? -10.336 -2.104 14.547 1 98.56 167 TYR A N 1
ATOM 1353 C CA . TYR A 1 167 ? -10.969 -3.359 14.922 1 98.56 167 TYR A CA 1
ATOM 1354 C C . TYR A 1 167 ? -11.383 -3.34 16.391 1 98.56 167 TYR A C 1
ATOM 1356 O O . TYR A 1 167 ? -10.648 -2.834 17.234 1 98.56 167 TYR A O 1
ATOM 1364 N N . GLU A 1 168 ? -12.516 -3.898 16.594 1 95.12 168 GLU A N 1
ATOM 1365 C CA . GLU A 1 168 ? -12.953 -4.016 17.984 1 95.12 168 GLU A CA 1
ATOM 1366 C C . GLU A 1 168 ? -12.117 -5.043 18.734 1 95.12 168 GLU A C 1
ATOM 1368 O O . GLU A 1 168 ? -11.656 -6.027 18.156 1 95.12 168 GLU A O 1
ATOM 1373 N N . ASP A 1 169 ? -11.758 -4.766 20.016 1 79.38 169 ASP A N 1
ATOM 1374 C CA . ASP A 1 169 ? -11.016 -5.68 20.875 1 79.38 169 ASP A CA 1
ATOM 1375 C C . ASP A 1 169 ? -11.781 -6.984 21.094 1 79.38 169 ASP A C 1
ATOM 1377 O O . ASP A 1 169 ? -13.008 -6.992 21.094 1 79.38 169 ASP A O 1
ATOM 1381 N N . MET B 1 1 ? -18.109 59.25 -29.812 1 26.7 1 MET B N 1
ATOM 1382 C CA . MET B 1 1 ? -17.984 59.469 -28.359 1 26.7 1 MET B CA 1
ATOM 1383 C C . MET B 1 1 ? -17.859 58.125 -27.625 1 26.7 1 MET B C 1
ATOM 1385 O O . MET B 1 1 ? -18.828 57.406 -27.484 1 26.7 1 MET B O 1
ATOM 1389 N N . LEU B 1 2 ? -16.781 57.344 -27.906 1 28.78 2 LEU B N 1
ATOM 1390 C CA . LEU B 1 2 ? -16.266 56 -27.703 1 28.78 2 LEU B CA 1
ATOM 1391 C C . LEU B 1 2 ? -15.992 55.75 -26.219 1 28.78 2 LEU B C 1
ATOM 1393 O O . LEU B 1 2 ? -15.141 56.406 -25.625 1 28.78 2 LEU B O 1
ATOM 1397 N N . PHE B 1 3 ? -17.094 55.5 -25.406 1 27.02 3 PHE B N 1
ATOM 1398 C CA . PHE B 1 3 ? -17.109 55.312 -23.953 1 27.02 3 PHE B CA 1
ATOM 1399 C C . PHE B 1 3 ? -16.125 54.219 -23.531 1 27.02 3 PHE B C 1
ATOM 1401 O O . PHE B 1 3 ? -16.219 53.094 -23.984 1 27.02 3 PHE B O 1
ATOM 1408 N N . LEU B 1 4 ? -14.844 54.562 -23.344 1 25.11 4 LEU B N 1
ATOM 1409 C CA . LEU B 1 4 ? -13.711 53.844 -22.75 1 25.11 4 LEU B CA 1
ATOM 1410 C C . LEU B 1 4 ? -14.062 53.344 -21.344 1 25.11 4 LEU B C 1
ATOM 1412 O O . LEU B 1 4 ? -14.203 54.125 -20.406 1 25.11 4 LEU B O 1
ATOM 1416 N N . PHE B 1 5 ? -15.094 52.469 -21.25 1 24.78 5 PHE B N 1
ATOM 1417 C CA . PHE B 1 5 ? -15.391 51.906 -19.922 1 24.78 5 PHE B CA 1
ATOM 1418 C C . PHE B 1 5 ? -14.141 51.312 -19.281 1 24.78 5 PHE B C 1
ATOM 1420 O O . PHE B 1 5 ? -13.508 50.438 -19.859 1 24.78 5 PHE B O 1
ATOM 1427 N N . TYR B 1 6 ? -13.328 52.125 -18.594 1 24.53 6 TYR B N 1
ATOM 1428 C CA . TYR B 1 6 ? -12.195 51.844 -17.719 1 24.53 6 TYR B CA 1
ATOM 1429 C C . TYR B 1 6 ? -12.578 50.812 -16.656 1 24.53 6 TYR B C 1
ATOM 1431 O O . TYR B 1 6 ? -13.391 51.125 -15.773 1 24.53 6 TYR B O 1
ATOM 1439 N N . PHE B 1 7 ? -12.836 49.562 -16.969 1 23.33 7 PHE B N 1
ATOM 1440 C CA . PHE B 1 7 ? -13.086 48.469 -16.016 1 23.33 7 PHE B CA 1
ATOM 1441 C C . PHE B 1 7 ? -11.977 48.406 -14.977 1 23.33 7 PHE B C 1
ATOM 1443 O O . PHE B 1 7 ? -10.875 47.938 -15.258 1 23.33 7 PHE B O 1
ATOM 1450 N N . GLN B 1 8 ? -11.688 49.438 -14.156 1 21.75 8 GLN B N 1
ATOM 1451 C CA . GLN B 1 8 ? -10.68 49.438 -13.102 1 21.75 8 GLN B CA 1
ATOM 1452 C C . GLN B 1 8 ? -10.984 48.375 -12.047 1 21.75 8 GLN B C 1
ATOM 1454 O O . GLN B 1 8 ? -10.773 48.625 -10.852 1 21.75 8 GLN B O 1
ATOM 1459 N N . ASN B 1 9 ? -11.961 47.5 -12.164 1 26.08 9 ASN B N 1
ATOM 1460 C CA . ASN B 1 9 ? -12.273 46.844 -10.906 1 26.08 9 ASN B CA 1
ATOM 1461 C C . ASN B 1 9 ? -11.031 46.219 -10.281 1 26.08 9 ASN B C 1
ATOM 1463 O O . ASN B 1 9 ? -10.219 45.594 -10.977 1 26.08 9 ASN B O 1
ATOM 1467 N N . GLY B 1 10 ? -10.453 46.781 -9.195 1 24.98 10 GLY B N 1
ATOM 1468 C CA . GLY B 1 10 ? -9.383 46.5 -8.258 1 24.98 10 GLY B CA 1
ATOM 1469 C C . GLY B 1 10 ? -9.5 45.094 -7.648 1 24.98 10 GLY B C 1
ATOM 1470 O O . GLY B 1 10 ? -10.383 44.844 -6.828 1 24.98 10 GLY B O 1
ATOM 1471 N N . ILE B 1 11 ? -9.555 44 -8.305 1 27.09 11 ILE B N 1
ATOM 1472 C CA . ILE B 1 11 ? -9.602 42.688 -7.691 1 27.09 11 ILE B CA 1
ATOM 1473 C C . ILE B 1 11 ? -8.484 42.562 -6.66 1 27.09 11 ILE B C 1
ATOM 1475 O O . ILE B 1 11 ? -7.305 42.594 -7.008 1 27.09 11 ILE B O 1
ATOM 1479 N N . LYS B 1 12 ? -8.75 43.125 -5.449 1 28.77 12 LYS B N 1
ATOM 1480 C CA . LYS B 1 12 ? -7.863 42.906 -4.309 1 28.77 12 LYS B CA 1
ATOM 1481 C C . LYS B 1 12 ? -7.613 41.406 -4.086 1 28.77 12 LYS B C 1
ATOM 1483 O O . LYS B 1 12 ? -8.555 40.625 -4.027 1 28.77 12 LYS B O 1
ATOM 1488 N N . SER B 1 13 ? -6.531 40.812 -4.496 1 26.16 13 SER B N 1
ATOM 1489 C CA . SER B 1 13 ? -5.922 39.5 -4.293 1 26.16 13 SER B CA 1
ATOM 1490 C C . SER B 1 13 ? -5.848 39.156 -2.809 1 26.16 13 SER B C 1
ATOM 1492 O O . SER B 1 13 ? -5.023 39.719 -2.076 1 26.16 13 SER B O 1
ATOM 1494 N N . SER B 1 14 ? -6.984 39.312 -2.037 1 28.28 14 SER B N 1
ATOM 1495 C CA . SER B 1 14 ? -6.836 38.906 -0.645 1 28.28 14 SER B CA 1
ATOM 1496 C C . SER B 1 14 ? -6.25 37.5 -0.544 1 28.28 14 SER B C 1
ATOM 1498 O O . SER B 1 14 ? -6.922 36.5 -0.855 1 28.28 14 SER B O 1
ATOM 1500 N N . THR B 1 15 ? -5.027 37.281 -0.856 1 29.2 15 THR B N 1
ATOM 1501 C CA . THR B 1 15 ? -4.102 36.156 -0.844 1 29.2 15 THR B CA 1
ATOM 1502 C C . THR B 1 15 ? -4.121 35.469 0.51 1 29.2 15 THR B C 1
ATOM 1504 O O . THR B 1 15 ? -3.506 34.406 0.676 1 29.2 15 THR B O 1
ATOM 1507 N N . SER B 1 16 ? -4.375 36.219 1.617 1 28.22 16 SER B N 1
ATOM 1508 C CA . SER B 1 16 ? -3.887 35.594 2.848 1 28.22 16 SER B CA 1
ATOM 1509 C C . SER B 1 16 ? -4.691 34.344 3.201 1 28.22 16 SER B C 1
ATOM 1511 O O . SER B 1 16 ? -5.773 34.438 3.785 1 28.22 16 SER B O 1
ATOM 1513 N N . ASN B 1 17 ? -5.152 33.594 2.318 1 32.16 17 ASN B N 1
ATOM 1514 C CA . ASN B 1 17 ? -5.824 32.438 2.914 1 32.16 17 ASN B CA 1
ATOM 1515 C C . ASN B 1 17 ? -5.051 31.906 4.109 1 32.16 17 ASN B C 1
ATOM 1517 O O . ASN B 1 17 ? -3.83 31.75 4.047 1 32.16 17 ASN B O 1
ATOM 1521 N N . PRO B 1 18 ? -5.551 31.984 5.387 1 30.2 18 PRO B N 1
ATOM 1522 C CA . PRO B 1 18 ? -4.852 31.531 6.598 1 30.2 18 PRO B CA 1
ATOM 1523 C C . PRO B 1 18 ? -3.99 30.297 6.359 1 30.2 18 PRO B C 1
ATOM 1525 O O . PRO B 1 18 ? -4.469 29.297 5.809 1 30.2 18 PRO B O 1
ATOM 1528 N N . ILE B 1 19 ? -2.701 30.453 6.012 1 32.25 19 ILE B N 1
ATOM 1529 C CA . ILE B 1 19 ? -1.487 29.641 5.953 1 32.25 19 ILE B CA 1
ATOM 1530 C C . ILE B 1 19 ? -1.494 28.625 7.086 1 32.25 19 ILE B C 1
ATOM 1532 O O . ILE B 1 19 ? -1.635 28.984 8.258 1 32.25 19 ILE B O 1
ATOM 1536 N N . TRP B 1 20 ? -2.023 27.297 6.73 1 35 20 TRP B N 1
ATOM 1537 C CA . TRP B 1 20 ? -1.763 26.203 7.648 1 35 20 TRP B CA 1
ATOM 1538 C C . TRP B 1 20 ? -0.422 26.375 8.352 1 35 20 TRP B C 1
ATOM 1540 O O . TRP B 1 20 ? 0.635 26.281 7.727 1 35 20 TRP B O 1
ATOM 1550 N N . LYS B 1 21 ? -0.228 27.453 9.117 1 34.31 21 LYS B N 1
ATOM 1551 C CA . LYS B 1 21 ? 0.981 27.547 9.93 1 34.31 21 LYS B CA 1
ATOM 1552 C C . LYS B 1 21 ? 1.432 26.172 10.414 1 34.31 21 LYS B C 1
ATOM 1554 O O . LYS B 1 21 ? 0.635 25.406 10.961 1 34.31 21 LYS B O 1
ATOM 1559 N N . ALA B 1 22 ? 2.385 25.625 9.734 1 36.16 22 ALA B N 1
ATOM 1560 C CA . ALA B 1 22 ? 3.174 24.453 10.125 1 36.16 22 ALA B CA 1
ATOM 1561 C C . ALA B 1 22 ? 3.445 24.453 11.625 1 36.16 22 ALA B C 1
ATOM 1563 O O . ALA B 1 22 ? 4.285 25.203 12.109 1 36.16 22 ALA B O 1
ATOM 1564 N N . ASN B 1 23 ? 2.395 24.547 12.398 1 33.06 23 ASN B N 1
ATOM 1565 C CA . ASN B 1 23 ? 2.879 24.25 13.742 1 33.06 23 ASN B CA 1
ATOM 1566 C C . ASN B 1 23 ? 3.912 23.141 13.742 1 33.06 23 ASN B C 1
ATOM 1568 O O . ASN B 1 23 ? 3.865 22.25 12.883 1 33.06 23 ASN B O 1
ATOM 1572 N N . LYS B 1 24 ? 5.113 23.391 14.32 1 34 24 LYS B N 1
ATOM 1573 C CA . LYS B 1 24 ? 6.121 22.375 14.625 1 34 24 LYS B CA 1
ATOM 1574 C C . LYS B 1 24 ? 5.477 21.031 14.914 1 34 24 LYS B C 1
ATOM 1576 O O . LYS B 1 24 ? 4.352 20.969 15.414 1 34 24 LYS B O 1
ATOM 1581 N N . CYS B 1 25 ? 5.785 19.969 14.133 1 37.25 25 CYS B N 1
ATOM 1582 C CA . CYS B 1 25 ? 5.449 18.656 14.656 1 37.25 25 CYS B CA 1
ATOM 1583 C C . CYS B 1 25 ? 5.207 18.703 16.156 1 37.25 25 CYS B C 1
ATOM 1585 O O . CYS B 1 25 ? 6.156 18.797 16.938 1 37.25 25 CYS B O 1
ATOM 1587 N N . CYS B 1 26 ? 4.426 19.781 16.641 1 33.69 26 CYS B N 1
ATOM 1588 C CA . CYS B 1 26 ? 4.098 20.016 18.031 1 33.69 26 CYS B CA 1
ATOM 1589 C C . CYS B 1 26 ? 3.715 18.703 18.734 1 33.69 26 CYS B C 1
ATOM 1591 O O . CYS B 1 26 ? 2.951 17.906 18.188 1 33.69 26 CYS B O 1
ATOM 1593 N N . LYS B 1 27 ? 4.492 18.359 19.75 1 34.84 27 LYS B N 1
ATOM 1594 C CA . LYS B 1 27 ? 4.527 17.234 20.672 1 34.84 27 LYS B CA 1
ATOM 1595 C C . LYS B 1 27 ? 3.205 17.109 21.422 1 34.84 27 LYS B C 1
ATOM 1597 O O . LYS B 1 27 ? 2.93 17.875 22.344 1 34.84 27 LYS B O 1
ATOM 1602 N N . HIS B 1 28 ? 1.969 17.312 21.031 1 33.22 28 HIS B N 1
ATOM 1603 C CA . HIS B 1 28 ? 1.063 16.828 22.062 1 33.22 28 HIS B CA 1
ATOM 1604 C C . HIS B 1 28 ? 1.66 15.641 22.812 1 33.22 28 HIS B C 1
ATOM 1606 O O . HIS B 1 28 ? 2.59 15 22.312 1 33.22 28 HIS B O 1
ATOM 1612 N N . SER B 1 29 ? 0.942 14.883 23.75 1 38 29 SER B N 1
ATOM 1613 C CA . SER B 1 29 ? 1.42 13.742 24.516 1 38 29 SER B CA 1
ATOM 1614 C C . SER B 1 29 ? 2.23 12.781 23.656 1 38 29 SER B C 1
ATOM 1616 O O . SER B 1 29 ? 2.086 12.766 22.422 1 38 29 SER B O 1
ATOM 1618 N N . THR B 1 30 ? 3.443 12.148 24.109 1 47.31 30 THR B N 1
ATOM 1619 C CA . THR B 1 30 ? 4.691 11.461 23.797 1 47.31 30 THR B CA 1
ATOM 1620 C C . THR B 1 30 ? 4.469 10.383 22.734 1 47.31 30 THR B C 1
ATOM 1622 O O . THR B 1 30 ? 5.422 9.891 22.141 1 47.31 30 THR B O 1
ATOM 1625 N N . LEU B 1 31 ? 3.283 9.75 22.688 1 64.38 31 LEU B N 1
ATOM 1626 C CA . LEU B 1 31 ? 3.312 8.492 21.953 1 64.38 31 LEU B CA 1
ATOM 1627 C C . LEU B 1 31 ? 3 8.719 20.469 1 64.38 31 LEU B C 1
ATOM 1629 O O . LEU B 1 31 ? 2.014 9.383 20.141 1 64.38 31 LEU B O 1
ATOM 1633 N N . SER B 1 32 ? 3.916 8.75 19.625 1 84.25 32 SER B N 1
ATOM 1634 C CA . SER B 1 32 ? 3.832 8.836 18.172 1 84.25 32 SER B CA 1
ATOM 1635 C C . SER B 1 32 ? 2.703 7.969 17.641 1 84.25 32 SER B C 1
ATOM 1637 O O . SER B 1 32 ? 2.447 6.879 18.156 1 84.25 32 SER B O 1
ATOM 1639 N N . MET B 1 33 ? 1.846 8.602 16.812 1 96.12 33 MET B N 1
ATOM 1640 C CA . MET B 1 33 ? 0.785 7.832 16.172 1 96.12 33 MET B CA 1
ATOM 1641 C C . MET B 1 33 ? 1.334 6.535 15.586 1 96.12 33 MET B C 1
ATOM 1643 O O . MET B 1 33 ? 2.395 6.535 14.961 1 96.12 33 MET B O 1
ATOM 1647 N N . LYS B 1 34 ? 0.633 5.445 15.867 1 97.5 34 LYS B N 1
ATOM 1648 C CA . LYS B 1 34 ? 0.993 4.141 15.312 1 97.5 34 LYS B CA 1
ATOM 1649 C C . LYS B 1 34 ? -0.172 3.531 14.539 1 97.5 34 LYS B C 1
ATOM 1651 O O . LYS B 1 34 ? -1.327 3.646 14.953 1 97.5 34 LYS B O 1
ATOM 1656 N N . ALA B 1 35 ? 0.161 2.928 13.469 1 98.56 35 ALA B N 1
ATOM 1657 C CA . ALA B 1 35 ? -0.844 2.244 12.656 1 98.56 35 ALA B CA 1
ATOM 1658 C C . ALA B 1 35 ? -0.276 0.971 12.039 1 98.56 35 ALA B C 1
ATOM 1660 O O . ALA B 1 35 ? 0.943 0.788 11.992 1 98.56 35 ALA B O 1
ATOM 1661 N N . THR B 1 36 ? -1.147 0.08 11.664 1 98.69 36 THR B N 1
ATOM 1662 C CA . THR B 1 36 ? -0.797 -1.118 10.906 1 98.69 36 THR B CA 1
ATOM 1663 C C . THR B 1 36 ? -1.351 -1.045 9.492 1 98.69 36 THR B C 1
ATOM 1665 O O . THR B 1 36 ? -2.457 -0.544 9.273 1 98.69 36 THR B O 1
ATOM 1668 N N . PHE B 1 37 ? -0.565 -1.435 8.539 1 98.88 37 PHE B N 1
ATOM 1669 C CA . PHE B 1 37 ? -1.027 -1.507 7.16 1 98.88 37 PHE B CA 1
ATOM 1670 C C . PHE B 1 37 ? -1.942 -2.709 6.957 1 98.88 37 PHE B C 1
ATOM 1672 O O . PHE B 1 37 ? -1.485 -3.854 6.973 1 98.88 37 PHE B O 1
ATOM 1679 N N . ASP B 1 38 ? -3.195 -2.48 6.801 1 98.94 38 ASP B N 1
ATOM 1680 C CA . ASP B 1 38 ? -4.191 -3.547 6.742 1 98.94 38 ASP B CA 1
ATOM 1681 C C . ASP B 1 38 ? -4.254 -4.168 5.348 1 98.94 38 ASP B C 1
ATOM 1683 O O . ASP B 1 38 ? -4.188 -5.391 5.203 1 98.94 38 ASP B O 1
ATOM 1687 N N . HIS B 1 39 ? -4.469 -3.266 4.383 1 98.94 39 HIS B N 1
ATOM 1688 C CA . HIS B 1 39 ? -4.52 -3.803 3.029 1 98.94 39 HIS B CA 1
ATOM 1689 C C . HIS B 1 39 ? -4.25 -2.715 1.995 1 98.94 39 HIS B C 1
ATOM 1691 O O . HIS B 1 39 ? -4.406 -1.527 2.283 1 98.94 39 HIS B O 1
ATOM 1697 N N . ILE B 1 40 ? -3.787 -3.133 0.869 1 98.88 40 ILE B N 1
ATOM 1698 C CA . ILE B 1 40 ? -3.734 -2.363 -0.37 1 98.88 40 ILE B CA 1
ATOM 1699 C C . ILE B 1 40 ? -4.715 -2.947 -1.383 1 98.88 40 ILE B C 1
ATOM 1701 O O . ILE B 1 40 ? -4.859 -4.168 -1.485 1 98.88 40 ILE B O 1
ATOM 1705 N N . VAL B 1 41 ? -5.398 -2.057 -2.078 1 98.5 41 VAL B N 1
ATOM 1706 C CA . VAL B 1 41 ? -6.352 -2.51 -3.086 1 98.5 41 VAL B CA 1
ATOM 1707 C C . VAL B 1 41 ? -5.812 -2.205 -4.48 1 98.5 41 VAL B C 1
ATOM 1709 O O . VAL B 1 41 ? -5.66 -1.038 -4.852 1 98.5 41 VAL B O 1
ATOM 1712 N N . ILE B 1 42 ? -5.566 -3.203 -5.242 1 96.5 42 ILE B N 1
ATOM 1713 C CA . ILE B 1 42 ? -5.117 -3.07 -6.625 1 96.5 42 ILE B CA 1
ATOM 1714 C C . ILE B 1 42 ? -6.324 -3.094 -7.559 1 96.5 42 ILE B C 1
ATOM 1716 O O . ILE B 1 42 ? -7.203 -3.949 -7.43 1 96.5 42 ILE B O 1
ATOM 1720 N N . ASN B 1 43 ? -6.387 -2.125 -8.438 1 94.69 43 ASN B N 1
ATOM 1721 C CA . ASN B 1 43 ? -7.355 -2.17 -9.523 1 94.69 43 ASN B CA 1
ATOM 1722 C C . ASN B 1 43 ? -6.945 -3.17 -10.602 1 94.69 43 ASN B C 1
ATOM 1724 O O . ASN B 1 43 ? -6.059 -2.893 -11.406 1 94.69 43 ASN B O 1
ATOM 1728 N N . ALA B 1 44 ? -7.645 -4.25 -10.602 1 94.94 44 ALA B N 1
ATOM 1729 C CA . ALA B 1 44 ? -7.266 -5.336 -11.5 1 94.94 44 ALA B CA 1
ATOM 1730 C C . ALA B 1 44 ? -8.086 -5.297 -12.789 1 94.94 44 ALA B C 1
ATOM 1732 O O . ALA B 1 44 ? -9.312 -5.172 -12.742 1 94.94 44 ALA B O 1
ATOM 1733 N N . PHE B 1 45 ? -7.414 -5.375 -13.883 1 92.38 45 PHE B N 1
ATOM 1734 C CA . PHE B 1 45 ? -8.117 -5.605 -15.141 1 92.38 45 PHE B CA 1
ATOM 1735 C C . PHE B 1 45 ? -8.633 -7.039 -15.219 1 92.38 45 PHE B C 1
ATOM 1737 O O . PHE B 1 45 ? -9.75 -7.281 -15.664 1 92.38 45 PHE B O 1
ATOM 1744 N N . ASP B 1 46 ? -7.828 -7.984 -14.797 1 95.75 46 ASP B N 1
ATOM 1745 C CA . ASP B 1 46 ? -8.172 -9.398 -14.727 1 95.75 46 ASP B CA 1
ATOM 1746 C C . ASP B 1 46 ? -7.738 -10.008 -13.391 1 95.75 46 ASP B C 1
ATOM 1748 O O . ASP B 1 46 ? -6.566 -10.352 -13.219 1 95.75 46 ASP B O 1
ATOM 1752 N N . VAL B 1 47 ? -8.656 -10.227 -12.516 1 98.25 47 VAL B N 1
ATOM 1753 C CA . VAL B 1 47 ? -8.383 -10.703 -11.164 1 98.25 47 VAL B CA 1
ATOM 1754 C C . VAL B 1 47 ? -7.707 -12.07 -11.219 1 98.25 47 VAL B C 1
ATOM 1756 O O . VAL B 1 47 ? -6.766 -12.336 -10.469 1 98.25 47 VAL B O 1
ATOM 1759 N N . GLU B 1 48 ? -8.125 -12.961 -12.062 1 98.38 48 GLU B N 1
ATOM 1760 C CA . GLU B 1 48 ? -7.574 -14.312 -12.164 1 98.38 48 GLU B CA 1
ATOM 1761 C C . GLU B 1 48 ? -6.098 -14.273 -12.547 1 98.38 48 GLU B C 1
ATOM 1763 O O . GLU B 1 48 ? -5.301 -15.062 -12.039 1 98.38 48 GLU B O 1
ATOM 1768 N N . VAL B 1 49 ? -5.762 -13.375 -13.438 1 97.88 49 VAL B N 1
ATOM 1769 C CA . VAL B 1 49 ? -4.379 -13.242 -13.875 1 97.88 49 VAL B CA 1
ATOM 1770 C C . VAL B 1 49 ? -3.504 -12.812 -12.695 1 97.88 49 VAL B C 1
ATOM 1772 O O . VAL B 1 49 ? -2.404 -13.336 -12.508 1 97.88 49 VAL B O 1
ATOM 1775 N N . LEU B 1 50 ? -3.98 -11.875 -11.875 1 98.12 50 LEU B N 1
ATOM 1776 C CA . LEU B 1 50 ? -3.203 -11.414 -10.727 1 98.12 50 LEU B CA 1
ATOM 1777 C C . LEU B 1 50 ? -3.154 -12.477 -9.641 1 98.12 50 LEU B C 1
ATOM 1779 O O . LEU B 1 50 ? -2.152 -12.602 -8.93 1 98.12 50 LEU B O 1
ATOM 1783 N N . LEU B 1 51 ? -4.207 -13.273 -9.5 1 98.62 51 LEU B N 1
ATOM 1784 C CA . LEU B 1 51 ? -4.184 -14.383 -8.555 1 98.62 51 LEU B CA 1
ATOM 1785 C C . LEU B 1 51 ? -3.125 -15.406 -8.945 1 98.62 51 LEU B C 1
ATOM 1787 O O . LEU B 1 51 ? -2.451 -15.969 -8.078 1 98.62 51 LEU B O 1
ATOM 1791 N N . ARG B 1 52 ? -2.949 -15.633 -10.203 1 97.44 52 ARG B N 1
ATOM 1792 C CA . ARG B 1 52 ? -1.908 -16.547 -10.664 1 97.44 52 ARG B CA 1
ATOM 1793 C C . ARG B 1 52 ? -0.523 -16.031 -10.281 1 97.44 52 ARG B C 1
ATOM 1795 O O . ARG B 1 52 ? 0.36 -16.812 -9.93 1 97.44 52 ARG B O 1
ATOM 1802 N N . PHE B 1 53 ? -0.389 -14.789 -10.289 1 98.06 53 PHE B N 1
ATOM 1803 C CA . PHE B 1 53 ? 0.893 -14.188 -9.938 1 98.06 53 PHE B CA 1
ATOM 1804 C C . PHE B 1 53 ? 1.093 -14.188 -8.43 1 98.06 53 PHE B C 1
ATOM 1806 O O . PHE B 1 53 ? 2.053 -14.773 -7.922 1 98.06 53 PHE B O 1
ATOM 1813 N N . TYR B 1 54 ? 0.217 -13.57 -7.691 1 98.62 54 TYR B N 1
ATOM 1814 C CA . TYR B 1 54 ? 0.41 -13.328 -6.266 1 98.62 54 TYR B CA 1
ATOM 1815 C C . TYR B 1 54 ? 0.236 -14.609 -5.465 1 98.62 54 TYR B C 1
ATOM 1817 O O . TYR B 1 54 ? 0.898 -14.805 -4.445 1 98.62 54 TYR B O 1
ATOM 1825 N N . SER B 1 55 ? -0.688 -15.477 -5.863 1 98.19 55 SER B N 1
ATOM 1826 C CA . SER B 1 55 ? -0.951 -16.688 -5.09 1 98.19 55 SER B CA 1
ATOM 1827 C C . SER B 1 55 ? -0.179 -17.875 -5.648 1 98.19 55 SER B C 1
ATOM 1829 O O . SER B 1 55 ? 0.601 -18.516 -4.93 1 98.19 55 SER B O 1
ATOM 1831 N N . ASP B 1 56 ? -0.302 -18.156 -6.949 1 96.56 56 ASP B N 1
ATOM 1832 C CA . ASP B 1 56 ? 0.34 -19.344 -7.504 1 96.56 56 ASP B CA 1
ATOM 1833 C C . ASP B 1 56 ? 1.855 -19.172 -7.57 1 96.56 56 ASP B C 1
ATOM 1835 O O . ASP B 1 56 ? 2.607 -20.062 -7.152 1 96.56 56 ASP B O 1
ATOM 1839 N N . LEU B 1 57 ? 2.291 -18.109 -8.062 1 97.38 57 LEU B N 1
ATOM 1840 C CA . LEU B 1 57 ? 3.719 -17.891 -8.273 1 97.38 57 LEU B CA 1
ATOM 1841 C C . LEU B 1 57 ? 4.402 -17.453 -6.98 1 97.38 57 LEU B C 1
ATOM 1843 O O . LEU B 1 57 ? 5.359 -18.078 -6.531 1 97.38 57 LEU B O 1
ATOM 1847 N N . LEU B 1 58 ? 3.838 -16.375 -6.344 1 98 58 LEU B N 1
ATOM 1848 C CA . LEU B 1 58 ? 4.48 -15.867 -5.141 1 98 58 LEU B CA 1
ATOM 1849 C C . LEU B 1 58 ? 4.035 -16.656 -3.91 1 98 58 LEU B C 1
ATOM 1851 O O . LEU B 1 58 ? 4.586 -16.469 -2.822 1 98 58 LEU B O 1
ATOM 1855 N N . GLU B 1 59 ? 3 -17.391 -4.008 1 97.94 59 GLU B N 1
ATOM 1856 C CA . GLU B 1 59 ? 2.576 -18.406 -3.047 1 97.94 59 GLU B CA 1
ATOM 1857 C C . GLU B 1 59 ? 1.956 -17.766 -1.808 1 97.94 59 GLU B C 1
ATOM 1859 O O . GLU B 1 59 ? 2.066 -18.312 -0.704 1 97.94 59 GLU B O 1
ATOM 1864 N N . PHE B 1 60 ? 1.399 -16.609 -1.952 1 98.56 60 PHE B N 1
ATOM 1865 C CA . PHE B 1 60 ? 0.585 -16.062 -0.874 1 98.56 60 PHE B CA 1
ATOM 1866 C C . PHE B 1 60 ? -0.808 -16.688 -0.879 1 98.56 60 PHE B C 1
ATOM 1868 O O . PHE B 1 60 ? -1.436 -16.797 -1.934 1 98.56 60 PHE B O 1
ATOM 1875 N N . PRO B 1 61 ? -1.301 -17.047 0.279 1 98.19 61 PRO B N 1
ATOM 1876 C CA . PRO B 1 61 ? -2.6 -17.719 0.327 1 98.19 61 PRO B CA 1
ATOM 1877 C C . PRO B 1 61 ? -3.756 -16.812 -0.072 1 98.19 61 PRO B C 1
ATOM 1879 O O . PRO B 1 61 ? -3.76 -15.625 0.279 1 98.19 61 PRO B O 1
ATOM 1882 N N . CYS B 1 62 ? -4.727 -17.375 -0.756 1 98.38 62 CYS B N 1
ATOM 1883 C CA . CYS B 1 62 ? -5.926 -16.641 -1.139 1 98.38 62 CYS B CA 1
ATOM 1884 C C . CYS B 1 62 ? -6.848 -16.438 0.057 1 98.38 62 CYS B C 1
ATOM 1886 O O . CYS B 1 62 ? -6.875 -17.266 0.969 1 98.38 62 CYS B O 1
ATOM 1888 N N . VAL B 1 63 ? -7.574 -15.414 0.03 1 98.62 63 VAL B N 1
ATOM 1889 C CA . VAL B 1 63 ? -8.609 -15.07 0.994 1 98.62 63 VAL B CA 1
ATOM 1890 C C . VAL B 1 63 ? -9.938 -14.852 0.269 1 98.62 63 VAL B C 1
ATOM 1892 O O . VAL B 1 63 ? -10 -14.109 -0.715 1 98.62 63 VAL B O 1
ATOM 1895 N N . ARG B 1 64 ? -10.938 -15.562 0.637 1 98.44 64 ARG B N 1
ATOM 1896 C CA . ARG B 1 64 ? -12.312 -15.461 0.156 1 98.44 64 ARG B CA 1
ATOM 1897 C C . ARG B 1 64 ? -12.391 -15.75 -1.339 1 98.44 64 ARG B C 1
ATOM 1899 O O . ARG B 1 64 ? -13.195 -15.141 -2.051 1 98.44 64 ARG B O 1
ATOM 1906 N N . LEU B 1 65 ? -11.547 -16.547 -1.877 1 98.62 65 LEU B N 1
ATOM 1907 C CA . LEU B 1 65 ? -11.523 -16.859 -3.303 1 98.62 65 LEU B CA 1
ATOM 1908 C C . LEU B 1 65 ? -12.766 -17.625 -3.721 1 98.62 65 LEU B C 1
ATOM 1910 O O . LEU B 1 65 ? -13.43 -17.266 -4.699 1 98.62 65 LEU B O 1
ATOM 1914 N N . THR B 1 66 ? -13.023 -18.672 -2.992 1 98.44 66 THR B N 1
ATOM 1915 C CA . THR B 1 66 ? -14.188 -19.484 -3.322 1 98.44 66 THR B CA 1
ATOM 1916 C C . THR B 1 66 ? -15.461 -18.656 -3.26 1 98.44 66 THR B C 1
ATOM 1918 O O . THR B 1 66 ? -16.297 -18.719 -4.164 1 98.44 66 THR B O 1
ATOM 1921 N N . GLU B 1 67 ? -15.594 -17.875 -2.152 1 98.62 67 GLU B N 1
ATOM 1922 C CA . GLU B 1 67 ? -16.75 -17 -1.997 1 98.62 67 GLU B CA 1
ATOM 1923 C C . GLU B 1 67 ? -16.859 -16.016 -3.156 1 98.62 67 GLU B C 1
ATOM 1925 O O . GLU B 1 67 ? -17.953 -15.727 -3.635 1 98.62 67 GLU B O 1
ATOM 1930 N N . TRP B 1 68 ? -15.781 -15.508 -3.613 1 98.69 68 TRP B N 1
ATOM 1931 C CA . TRP B 1 68 ? -15.766 -14.555 -4.715 1 98.69 68 TRP B CA 1
ATOM 1932 C C . TRP B 1 68 ? -16.188 -15.219 -6.02 1 98.69 68 TRP B C 1
ATOM 1934 O O . TRP B 1 68 ? -17 -14.664 -6.773 1 98.69 68 TRP B O 1
ATOM 1944 N N . ARG B 1 69 ? -15.656 -16.391 -6.266 1 98.06 69 ARG B N 1
ATOM 1945 C CA . ARG B 1 69 ? -15.984 -17.109 -7.492 1 98.06 69 ARG B CA 1
ATOM 1946 C C . ARG B 1 69 ? -17.453 -17.5 -7.512 1 98.06 69 ARG B C 1
ATOM 1948 O O . ARG B 1 69 ? -18.047 -17.641 -8.586 1 98.06 69 ARG B O 1
ATOM 1955 N N . GLN B 1 70 ? -18.016 -17.641 -6.336 1 98.5 70 GLN B N 1
ATOM 1956 C CA . GLN B 1 70 ? -19.438 -17.969 -6.207 1 98.5 70 GLN B CA 1
ATOM 1957 C C . GLN B 1 70 ? -20.297 -16.703 -6.227 1 98.5 70 GLN B C 1
ATOM 1959 O O . GLN B 1 70 ? -21.516 -16.781 -6.121 1 98.5 70 GLN B O 1
ATOM 1964 N N . GLY B 1 71 ? -19.703 -15.57 -6.242 1 98.06 71 GLY B N 1
ATOM 1965 C CA . GLY B 1 71 ? -20.422 -14.312 -6.32 1 98.06 71 GLY B CA 1
ATOM 1966 C C . GLY B 1 71 ? -20.906 -13.812 -4.969 1 98.06 71 GLY B C 1
ATOM 1967 O O . GLY B 1 71 ? -21.781 -12.953 -4.898 1 98.06 71 GLY B O 1
ATOM 1968 N N . LYS B 1 72 ? -20.344 -14.32 -3.875 1 98.5 72 LYS B N 1
ATOM 1969 C CA . LYS B 1 72 ? -20.828 -14 -2.537 1 98.5 72 LYS B CA 1
ATOM 1970 C C . LYS B 1 72 ? -20.094 -12.789 -1.958 1 98.5 72 LYS B C 1
ATOM 1972 O O . LYS B 1 72 ? -20.562 -12.18 -0.997 1 98.5 72 LYS B O 1
ATOM 1977 N N . VAL B 1 73 ? -18.938 -12.461 -2.443 1 98.62 73 VAL B N 1
ATOM 1978 C CA . VAL B 1 73 ? -18.172 -11.289 -2.027 1 98.62 73 VAL B CA 1
ATOM 1979 C C . VAL B 1 73 ? -17.625 -10.555 -3.258 1 98.62 73 VAL B C 1
ATOM 1981 O O . VAL B 1 73 ? -17.469 -11.156 -4.324 1 98.62 73 VAL B O 1
ATOM 1984 N N . PRO B 1 74 ? -17.328 -9.336 -3.191 1 98.44 74 PRO B N 1
ATOM 1985 C CA . PRO B 1 74 ? -17.078 -8.516 -4.383 1 98.44 74 PRO B CA 1
ATOM 1986 C C . PRO B 1 74 ? -15.664 -8.688 -4.926 1 98.44 74 PRO B C 1
ATOM 1988 O O . PRO B 1 74 ? -15.391 -8.32 -6.07 1 98.44 74 PRO B O 1
ATOM 1991 N N . PHE B 1 75 ? -14.781 -9.188 -4.117 1 98.75 75 PHE B N 1
ATOM 1992 C CA . PHE B 1 75 ? -13.398 -9.336 -4.547 1 98.75 75 PHE B CA 1
ATOM 1993 C C . PHE B 1 75 ? -12.672 -10.367 -3.693 1 98.75 75 PHE B C 1
ATOM 1995 O O . PHE B 1 75 ? -13.031 -10.586 -2.535 1 98.75 75 PHE B O 1
ATOM 2002 N N . PRO B 1 76 ? -11.641 -11.039 -4.188 1 98.88 76 PRO B N 1
ATOM 2003 C CA . PRO B 1 76 ? -10.719 -11.867 -3.396 1 98.88 76 PRO B CA 1
ATOM 2004 C C . PRO B 1 76 ? -9.484 -11.102 -2.941 1 98.88 76 PRO B C 1
ATOM 2006 O O . PRO B 1 76 ? -9.273 -9.953 -3.348 1 98.88 76 PRO B O 1
ATOM 2009 N N . SER B 1 77 ? -8.758 -11.727 -2.064 1 98.88 77 SER B N 1
ATOM 2010 C CA . SER B 1 77 ? -7.5 -11.164 -1.58 1 98.88 77 SER B CA 1
ATOM 2011 C C . SER B 1 77 ? -6.418 -12.234 -1.495 1 98.88 77 SER B C 1
ATOM 2013 O O . SER B 1 77 ? -6.684 -13.414 -1.736 1 98.88 77 SER B O 1
ATOM 2015 N N . VAL B 1 78 ? -5.195 -11.797 -1.272 1 98.81 78 VAL B N 1
ATOM 2016 C CA . VAL B 1 78 ? -4.113 -12.688 -0.86 1 98.81 78 VAL B CA 1
ATOM 2017 C C . VAL B 1 78 ? -3.508 -12.195 0.451 1 98.81 78 VAL B C 1
ATOM 2019 O O . VAL B 1 78 ? -3.447 -10.984 0.696 1 98.81 78 VAL B O 1
ATOM 2022 N N . ARG B 1 79 ? -3.084 -13.125 1.232 1 98.88 79 ARG B N 1
ATOM 2023 C CA . ARG B 1 79 ? -2.613 -12.812 2.578 1 98.88 79 ARG B CA 1
ATOM 2024 C C . ARG B 1 79 ? -1.09 -12.742 2.623 1 98.88 79 ARG B C 1
ATOM 2026 O O . ARG B 1 79 ? -0.411 -13.664 2.168 1 98.88 79 ARG B O 1
ATOM 2033 N N . LEU B 1 80 ? -0.573 -11.633 3.133 1 98.75 80 LEU B N 1
ATOM 2034 C CA . LEU B 1 80 ? 0.861 -11.523 3.379 1 98.75 80 LEU B CA 1
ATOM 2035 C C . LEU B 1 80 ? 1.217 -12.07 4.758 1 98.75 80 LEU B C 1
ATOM 2037 O O . LEU B 1 80 ? 2.26 -12.703 4.934 1 98.75 80 LEU B O 1
ATOM 2041 N N . ASN B 1 81 ? 0.435 -11.695 5.754 1 98.44 81 ASN B N 1
ATOM 2042 C CA . ASN B 1 81 ? 0.528 -12.133 7.141 1 98.44 81 ASN B CA 1
ATOM 2043 C C . ASN B 1 81 ? -0.79 -11.93 7.883 1 98.44 81 ASN B C 1
ATOM 2045 O O . ASN B 1 81 ? -1.816 -11.641 7.27 1 98.44 81 ASN B O 1
ATOM 2049 N N . ASP B 1 82 ? -0.86 -12.047 9.156 1 97.62 82 ASP B N 1
ATOM 2050 C CA . ASP B 1 82 ? -2.092 -12.031 9.938 1 97.62 82 ASP B CA 1
ATOM 2051 C C . ASP B 1 82 ? -2.744 -10.656 9.922 1 97.62 82 ASP B C 1
ATOM 2053 O O . ASP B 1 82 ? -3.932 -10.516 10.219 1 97.62 82 ASP B O 1
ATOM 2057 N N . GLU B 1 83 ? -1.981 -9.609 9.5 1 98.25 83 GLU B N 1
ATOM 2058 C CA . GLU B 1 83 ? -2.48 -8.25 9.664 1 98.25 83 GLU B CA 1
ATOM 2059 C C . GLU B 1 83 ? -2.615 -7.543 8.312 1 98.25 83 GLU B C 1
ATOM 2061 O O . GLU B 1 83 ? -3.082 -6.402 8.25 1 98.25 83 GLU B O 1
ATOM 2066 N N . THR B 1 84 ? -2.201 -8.25 7.258 1 98.94 84 THR B N 1
ATOM 2067 C CA . THR B 1 84 ? -2.102 -7.527 5.996 1 98.94 84 THR B CA 1
ATOM 2068 C C . THR B 1 84 ? -2.527 -8.414 4.828 1 98.94 84 THR B C 1
ATOM 2070 O O . THR B 1 84 ? -2.084 -9.555 4.719 1 98.94 84 THR B O 1
ATOM 2073 N N . ILE B 1 85 ? -3.363 -7.887 3.973 1 98.94 85 ILE B N 1
ATOM 2074 C CA . ILE B 1 85 ? -3.754 -8.57 2.744 1 98.94 85 ILE B CA 1
ATOM 2075 C C . ILE B 1 85 ? -3.617 -7.621 1.559 1 98.94 85 ILE B C 1
ATOM 2077 O O . ILE B 1 85 ? -3.494 -6.406 1.739 1 98.94 85 ILE B O 1
ATOM 2081 N N . ILE B 1 86 ? -3.525 -8.125 0.375 1 98.94 86 ILE B N 1
ATOM 2082 C CA . ILE B 1 86 ? -3.697 -7.426 -0.893 1 98.94 86 ILE B CA 1
ATOM 2083 C C . ILE B 1 86 ? -5.066 -7.754 -1.483 1 98.94 86 ILE B C 1
ATOM 2085 O O . ILE B 1 86 ? -5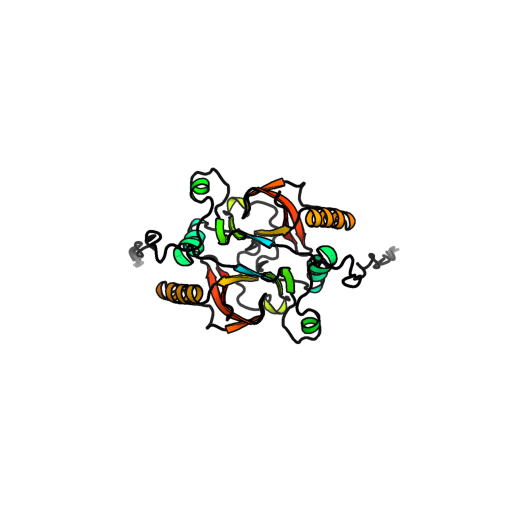.371 -8.922 -1.748 1 98.94 86 ILE B O 1
ATOM 2089 N N . ASP B 1 87 ? -5.871 -6.754 -1.644 1 98.94 87 ASP B N 1
ATOM 2090 C CA . ASP B 1 87 ? -7.18 -6.91 -2.266 1 98.94 87 ASP B CA 1
ATOM 2091 C C . ASP B 1 87 ? -7.102 -6.688 -3.775 1 98.94 87 ASP B C 1
ATOM 2093 O O . ASP B 1 87 ? -6.457 -5.746 -4.234 1 98.94 87 ASP B O 1
ATOM 2097 N N . LEU B 1 88 ? -7.75 -7.582 -4.504 1 98.75 88 LEU B N 1
ATOM 2098 C CA . LEU B 1 88 ? -7.801 -7.469 -5.957 1 98.75 88 LEU B CA 1
ATOM 2099 C C . LEU B 1 88 ? -9.203 -7.094 -6.426 1 98.75 88 LEU B C 1
ATOM 2101 O O . LEU B 1 88 ? -10.102 -7.941 -6.457 1 98.75 88 LEU B O 1
ATOM 2105 N N . PHE B 1 89 ? -9.375 -5.801 -6.805 1 97.69 89 PHE B N 1
ATOM 2106 C CA . PHE B 1 89 ? -10.672 -5.285 -7.223 1 97.69 89 PHE B CA 1
ATOM 2107 C C . PHE B 1 89 ? -10.914 -5.566 -8.703 1 97.69 89 PHE B C 1
ATOM 2109 O O . PHE B 1 89 ? -10.148 -5.129 -9.555 1 97.69 89 PHE B O 1
ATOM 2116 N N . PRO B 1 90 ? -12.023 -6.285 -8.969 1 97.12 90 PRO B N 1
ATOM 2117 C CA . PRO B 1 90 ? -12.352 -6.434 -10.391 1 97.12 90 PRO B CA 1
ATOM 2118 C C . PRO B 1 90 ? -12.766 -5.113 -11.039 1 97.12 90 PRO B C 1
ATOM 2120 O O . PRO B 1 90 ? -13.164 -4.176 -10.344 1 97.12 90 PRO B O 1
ATOM 2123 N N . ALA B 1 91 ? -12.695 -5.094 -12.328 1 92.12 91 ALA B N 1
ATOM 2124 C CA . ALA B 1 91 ? -12.914 -3.877 -13.102 1 92.12 91 ALA B CA 1
ATOM 2125 C C . ALA B 1 91 ? -14.266 -3.25 -12.773 1 92.12 91 ALA B C 1
ATOM 2127 O O . ALA B 1 91 ? -14.398 -2.025 -12.75 1 92.12 91 ALA B O 1
ATOM 2128 N N . LYS B 1 92 ? -15.242 -4.004 -12.531 1 92 92 LYS B N 1
ATOM 2129 C CA . LYS B 1 92 ? -16.594 -3.516 -12.281 1 92 92 LYS B CA 1
ATOM 2130 C C . LYS B 1 92 ? -16.641 -2.623 -11.047 1 92 92 LYS B C 1
ATOM 2132 O O . LYS B 1 92 ? -17.562 -1.824 -10.883 1 92 92 LYS B O 1
ATOM 2137 N N . LEU B 1 93 ? -15.664 -2.701 -10.18 1 93.31 93 LEU B N 1
ATOM 2138 C CA . LEU B 1 93 ? -15.672 -1.938 -8.938 1 93.31 93 LEU B CA 1
ATOM 2139 C C . LEU B 1 93 ? -14.969 -0.596 -9.125 1 93.31 93 LEU B C 1
ATOM 2141 O O . LEU B 1 93 ? -15.047 0.274 -8.25 1 93.31 93 LEU B O 1
ATOM 2145 N N . TRP B 1 94 ? -14.242 -0.414 -10.297 1 88.56 94 TRP B N 1
ATOM 2146 C CA . TRP B 1 94 ? -13.469 0.826 -10.352 1 88.56 94 TRP B CA 1
ATOM 2147 C C . TRP B 1 94 ? -13.586 1.474 -11.727 1 88.56 94 TRP B C 1
ATOM 2149 O O . TRP B 1 94 ? -13.227 2.641 -11.906 1 88.56 94 TRP B O 1
ATOM 2159 N N . LYS B 1 95 ? -13.938 0.896 -12.984 1 80.88 95 LYS B N 1
ATOM 2160 C CA . LYS B 1 95 ? -14.023 1.469 -14.328 1 80.88 95 LYS B CA 1
ATOM 2161 C C . LYS B 1 95 ? -15.203 2.43 -14.445 1 80.88 95 LYS B C 1
ATOM 2163 O O . LYS B 1 95 ? -15.164 3.365 -15.242 1 80.88 95 LYS B O 1
ATOM 2168 N N . GLY B 1 96 ? -16.266 2.398 -13.734 1 61.81 96 GLY B N 1
ATOM 2169 C CA . GLY B 1 96 ? -17.422 3.268 -13.93 1 61.81 96 GLY B CA 1
ATOM 2170 C C . GLY B 1 96 ? -17.234 4.645 -13.32 1 61.81 96 GLY B C 1
ATOM 2171 O O . GLY B 1 96 ? -17.641 5.648 -13.914 1 61.81 96 GLY B O 1
ATOM 2172 N N . GLU B 1 97 ? -17.156 4.684 -12.055 1 51.22 97 GLU B N 1
ATOM 2173 C CA . GLU B 1 97 ? -17.469 5.895 -11.305 1 51.22 97 GLU B CA 1
ATOM 2174 C C . GLU B 1 97 ? -16.516 7.031 -11.664 1 51.22 97 GLU B C 1
ATOM 2176 O O . GLU B 1 97 ? -15.5 6.812 -12.32 1 51.22 97 GLU B O 1
ATOM 2181 N N . ASN B 1 98 ? -16.656 8.328 -10.938 1 46.03 98 ASN B N 1
ATOM 2182 C CA . ASN B 1 98 ? -15.922 9.586 -11.039 1 46.03 98 ASN B CA 1
ATOM 2183 C C . ASN B 1 98 ? -14.422 9.367 -10.898 1 46.03 98 ASN B C 1
ATOM 2185 O O . ASN B 1 98 ? -13.859 9.547 -9.812 1 46.03 98 ASN B O 1
ATOM 2189 N N . THR B 1 99 ? -14.023 8.398 -11.648 1 45.06 99 THR B N 1
ATOM 2190 C CA . THR B 1 99 ? -12.586 8.164 -11.562 1 45.06 99 THR B CA 1
ATOM 2191 C C . THR B 1 99 ? -11.812 9.469 -11.75 1 45.06 99 THR B C 1
ATOM 2193 O O . THR B 1 99 ? -11.977 10.156 -12.758 1 45.06 99 THR B O 1
ATOM 2196 N N . VAL B 1 100 ? -11.688 10.164 -10.703 1 42 100 VAL B N 1
ATOM 2197 C CA . VAL B 1 100 ? -10.758 11.281 -10.82 1 42 100 VAL B CA 1
ATOM 2198 C C . VAL B 1 100 ? -9.562 10.875 -11.664 1 42 100 VAL B C 1
ATOM 2200 O O . VAL B 1 100 ? -8.867 9.906 -11.352 1 42 100 VAL B O 1
ATOM 2203 N N . VAL B 1 101 ? -9.75 11.203 -12.945 1 39.75 101 VAL B N 1
ATOM 2204 C CA . VAL B 1 101 ? -8.703 10.953 -13.93 1 39.75 101 VAL B CA 1
ATOM 2205 C C . VAL B 1 101 ? -7.457 11.766 -13.57 1 39.75 101 VAL B C 1
ATOM 2207 O O . VAL B 1 101 ? -7.504 13 -13.523 1 39.75 101 VAL B O 1
ATOM 2210 N N . ARG B 1 102 ? -6.695 11.336 -12.516 1 44.75 102 ARG B N 1
ATOM 2211 C CA . ARG B 1 102 ? -5.387 11.977 -12.594 1 44.75 102 ARG B CA 1
ATOM 2212 C C . ARG B 1 102 ? -4.836 11.93 -14.016 1 44.75 102 ARG B C 1
ATOM 2214 O O . ARG B 1 102 ? -5.18 11.031 -14.789 1 44.75 102 ARG B O 1
ATOM 2221 N N . ASP B 1 103 ? -4.504 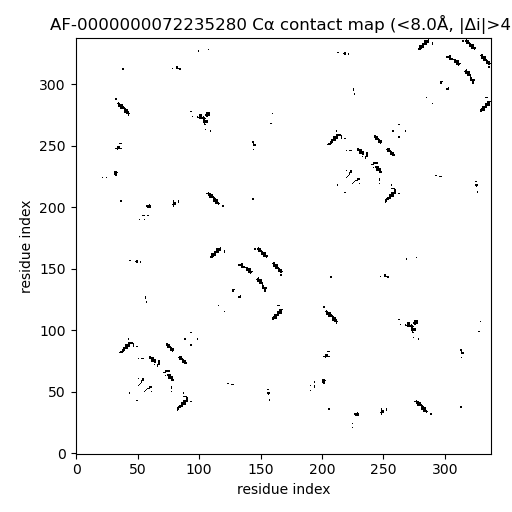12.891 -14.555 1 41.78 103 ASP B N 1
ATOM 2222 C CA . ASP B 1 103 ? -3.895 12.852 -15.883 1 41.78 103 ASP B CA 1
ATOM 2223 C C . ASP B 1 103 ? -3.305 11.477 -16.172 1 41.78 103 ASP B C 1
ATOM 2225 O O . ASP B 1 103 ? -2.789 10.812 -15.281 1 41.78 103 ASP B O 1
ATOM 2229 N N . SER B 1 104 ? -3.912 10.727 -17.109 1 43.31 104 SER B N 1
ATOM 2230 C CA . SER B 1 104 ? -3.895 9.367 -17.641 1 43.31 104 SER B CA 1
ATOM 2231 C C . SER B 1 104 ? -2.551 8.695 -17.391 1 43.31 104 SER B C 1
ATOM 2233 O O . SER B 1 104 ? -2.455 7.465 -17.406 1 43.31 104 SER B O 1
ATOM 2235 N N . THR B 1 105 ? -1.463 9.391 -17.391 1 49.91 105 THR B N 1
ATOM 2236 C CA . THR B 1 105 ? -0.193 8.695 -17.531 1 49.91 105 THR B CA 1
ATOM 2237 C C . THR B 1 105 ? 0.417 8.383 -16.172 1 49.91 105 THR B C 1
ATOM 2239 O O . THR B 1 105 ? 1.468 7.746 -16.094 1 49.91 105 THR B O 1
ATOM 2242 N N . THR B 1 106 ? -0.388 8.734 -15.117 1 63 106 THR B N 1
ATOM 2243 C CA . THR B 1 106 ? 0.451 8.688 -13.93 1 63 106 THR B CA 1
ATOM 2244 C C . THR B 1 106 ? -0.155 7.77 -12.875 1 63 106 THR B C 1
ATOM 2246 O O . THR B 1 106 ? -1.319 7.926 -12.5 1 63 106 THR B O 1
ATOM 2249 N N . LEU B 1 107 ? 0.572 6.672 -12.703 1 82.81 107 LEU B N 1
ATOM 2250 C CA . LEU B 1 107 ? 0.241 5.82 -11.562 1 82.81 107 LEU B CA 1
ATOM 2251 C C . LEU B 1 107 ? 0.264 6.617 -10.266 1 82.81 107 LEU B C 1
ATOM 2253 O O . LEU B 1 107 ? 1.122 7.484 -10.078 1 82.81 107 LEU B O 1
ATOM 2257 N N . ASN B 1 108 ? -0.766 6.426 -9.43 1 90.19 108 ASN B N 1
ATOM 2258 C CA . ASN B 1 108 ? -0.749 7.102 -8.141 1 90.19 108 ASN B CA 1
ATOM 2259 C C . ASN B 1 108 ? 0.254 6.461 -7.184 1 90.19 108 ASN B C 1
ATOM 2261 O O . ASN B 1 108 ? 0.809 7.137 -6.316 1 90.19 108 ASN B O 1
ATOM 2265 N N . VAL B 1 109 ? 0.427 5.164 -7.305 1 94.5 109 VAL B N 1
ATOM 2266 C CA . VAL B 1 109 ? 1.43 4.449 -6.52 1 94.5 109 VAL B CA 1
ATOM 2267 C C . VAL B 1 109 ? 2.549 3.957 -7.434 1 94.5 109 VAL B C 1
ATOM 2269 O O . VAL B 1 109 ? 2.289 3.33 -8.461 1 94.5 109 VAL B O 1
ATOM 2272 N N . ASN B 1 110 ? 3.773 4.289 -7.051 1 94.81 110 ASN B N 1
ATOM 2273 C CA . ASN B 1 110 ? 4.938 3.875 -7.828 1 94.81 110 ASN B CA 1
ATOM 2274 C C . ASN B 1 110 ? 5.188 2.375 -7.703 1 94.81 110 ASN B C 1
ATOM 2276 O O . ASN B 1 110 ? 5.297 1.674 -8.711 1 94.81 110 ASN B O 1
ATOM 2280 N N . HIS B 1 111 ? 5.344 1.941 -6.539 1 97.25 111 HIS B N 1
ATOM 2281 C CA . HIS B 1 111 ? 5.504 0.531 -6.203 1 97.25 111 HIS B CA 1
ATOM 2282 C C . HIS B 1 111 ? 5.211 0.28 -4.727 1 97.25 111 HIS B C 1
ATOM 2284 O O . HIS B 1 111 ? 4.98 1.222 -3.967 1 97.25 111 HIS B O 1
ATOM 2290 N N . PHE B 1 112 ? 5.098 -0.99 -4.316 1 98.75 112 PHE B N 1
ATOM 2291 C CA . PHE B 1 112 ? 5.094 -1.386 -2.914 1 98.75 112 PHE B CA 1
ATOM 2292 C C . PHE B 1 112 ? 6.098 -2.504 -2.664 1 98.75 112 PHE B C 1
ATOM 2294 O O . PHE B 1 112 ? 6.48 -3.221 -3.592 1 98.75 112 PHE B O 1
ATOM 2301 N N . CYS B 1 113 ? 6.516 -2.529 -1.438 1 98.94 113 CYS B N 1
ATOM 2302 C CA . CYS B 1 113 ? 7.574 -3.455 -1.054 1 98.94 113 CYS B CA 1
ATOM 2303 C C . CYS B 1 113 ? 7.086 -4.43 0.013 1 98.94 113 CYS B C 1
ATOM 2305 O O . CYS B 1 113 ? 6.469 -4.016 0.998 1 98.94 113 CYS B O 1
ATOM 2307 N N . ILE B 1 114 ? 7.34 -5.656 -0.189 1 98.81 114 ILE B N 1
ATOM 2308 C CA . ILE B 1 114 ? 7.117 -6.656 0.849 1 98.81 114 ILE B CA 1
ATOM 2309 C C . ILE B 1 114 ? 8.453 -7.297 1.242 1 98.81 114 ILE B C 1
ATOM 2311 O O . ILE B 1 114 ? 9.344 -7.453 0.406 1 98.81 114 ILE B O 1
ATOM 2315 N N . THR B 1 115 ? 8.578 -7.602 2.475 1 98.75 115 THR B N 1
ATOM 2316 C CA . THR B 1 115 ? 9.781 -8.227 3 1 98.75 115 THR B CA 1
ATOM 2317 C C . THR B 1 115 ? 9.531 -9.688 3.348 1 98.75 115 THR B C 1
ATOM 2319 O O . THR B 1 115 ? 8.469 -10.031 3.879 1 98.75 115 THR B O 1
ATOM 2322 N N . LEU B 1 116 ? 10.516 -10.492 3.033 1 98.56 116 LEU B N 1
ATOM 2323 C CA . LEU B 1 116 ? 10.492 -11.922 3.338 1 98.56 116 LEU B CA 1
ATOM 2324 C C . LEU B 1 116 ? 11.719 -12.328 4.148 1 98.56 116 LEU B C 1
ATOM 2326 O O . LEU B 1 116 ? 12.727 -11.617 4.152 1 98.56 116 LEU B O 1
ATOM 2330 N N . ALA B 1 117 ? 11.539 -13.469 4.848 1 97.88 117 ALA B N 1
ATOM 2331 C CA . ALA B 1 117 ? 12.766 -14.094 5.328 1 97.88 117 ALA B CA 1
ATOM 2332 C C . ALA B 1 117 ? 13.719 -14.391 4.172 1 97.88 117 ALA B C 1
ATOM 2334 O O . ALA B 1 117 ? 13.281 -14.727 3.07 1 97.88 117 ALA B O 1
ATOM 2335 N N . LYS B 1 118 ? 14.969 -14.344 4.426 1 98.12 118 LYS B N 1
ATOM 2336 C CA . LYS B 1 118 ? 15.961 -14.5 3.365 1 98.12 118 LYS B CA 1
ATOM 2337 C C . LYS B 1 118 ? 15.773 -15.828 2.633 1 98.12 118 LYS B C 1
ATOM 2339 O O . LYS B 1 118 ? 15.891 -15.891 1.407 1 98.12 118 LYS B O 1
ATOM 2344 N N . VAL B 1 119 ? 15.484 -16.875 3.328 1 97.56 119 VAL B N 1
ATOM 2345 C CA . VAL B 1 119 ? 15.328 -18.203 2.727 1 97.56 119 VAL B CA 1
ATOM 2346 C C . VAL B 1 119 ? 14.156 -18.188 1.747 1 97.56 119 VAL B C 1
ATOM 2348 O O . VAL B 1 119 ? 14.242 -18.781 0.667 1 97.56 119 VAL B O 1
ATOM 2351 N N . ASP B 1 120 ? 13.078 -17.531 2.17 1 97.94 120 ASP B N 1
ATOM 2352 C CA . ASP B 1 120 ? 11.914 -17.438 1.3 1 97.94 120 ASP B CA 1
ATOM 2353 C C . ASP B 1 120 ? 12.188 -16.516 0.108 1 97.94 120 ASP B C 1
ATOM 2355 O O . ASP B 1 120 ? 11.719 -16.781 -1.002 1 97.94 120 ASP B O 1
ATOM 2359 N N . TRP B 1 121 ? 12.938 -15.469 0.336 1 98.06 121 TRP B N 1
ATOM 2360 C CA . TRP B 1 121 ? 13.344 -14.562 -0.73 1 98.06 121 TRP B CA 1
ATOM 2361 C C . TRP B 1 121 ? 14.172 -15.289 -1.784 1 98.06 121 TRP B C 1
ATOM 2363 O O . TRP B 1 121 ? 13.891 -15.195 -2.98 1 98.06 121 TRP B O 1
ATOM 2373 N N . ASP B 1 122 ? 15.141 -16.078 -1.398 1 97.81 122 ASP B N 1
ATOM 2374 C CA . ASP B 1 122 ? 15.977 -16.859 -2.309 1 97.81 122 ASP B CA 1
ATOM 2375 C C . ASP B 1 122 ? 15.133 -17.828 -3.119 1 97.81 122 ASP B C 1
ATOM 2377 O O . ASP B 1 122 ? 15.328 -17.984 -4.328 1 97.81 122 ASP B O 1
ATOM 2381 N N . TYR B 1 123 ? 14.289 -18.406 -2.383 1 97.81 123 TYR B N 1
ATOM 2382 C CA . TYR B 1 123 ? 13.398 -19.375 -3.012 1 97.81 123 TYR B CA 1
ATOM 2383 C C . TYR B 1 123 ? 12.562 -18.719 -4.105 1 97.81 123 TYR B C 1
ATOM 2385 O O . TYR B 1 123 ? 12.477 -19.234 -5.223 1 97.81 123 TYR B O 1
ATOM 2393 N N . LEU B 1 124 ? 11.938 -17.578 -3.801 1 97.62 124 LEU B N 1
ATOM 2394 C CA . LEU B 1 124 ? 11.078 -16.891 -4.762 1 97.62 124 LEU B CA 1
ATOM 2395 C C . LEU B 1 124 ? 11.883 -16.391 -5.957 1 97.62 124 LEU B C 1
ATOM 2397 O O . LEU B 1 124 ? 11.422 -16.469 -7.098 1 97.62 124 LEU B O 1
ATOM 2401 N N . VAL B 1 125 ? 13.039 -15.906 -5.711 1 97.25 125 VAL B N 1
ATOM 2402 C CA . VAL B 1 125 ? 13.875 -15.406 -6.793 1 97.25 125 VAL B CA 1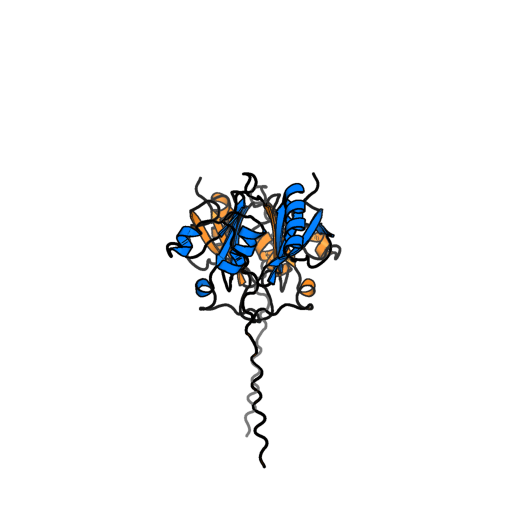
ATOM 2403 C C . VAL B 1 125 ? 14.195 -16.531 -7.77 1 97.25 125 VAL B C 1
ATOM 2405 O O . VAL B 1 125 ? 14.109 -16.359 -8.984 1 97.25 125 VAL B O 1
ATOM 2408 N N . LYS B 1 126 ? 14.562 -17.641 -7.277 1 97.19 126 LYS B N 1
ATOM 2409 C CA . LYS B 1 126 ? 14.836 -18.812 -8.117 1 97.19 126 LYS B CA 1
ATOM 2410 C C . LYS B 1 126 ? 13.586 -19.234 -8.883 1 97.19 126 LYS B C 1
ATOM 2412 O O . LYS B 1 126 ? 13.656 -19.531 -10.078 1 97.19 126 LYS B O 1
ATOM 2417 N N . LYS B 1 127 ? 12.523 -19.25 -8.172 1 97.25 127 LYS B N 1
ATOM 2418 C CA . LYS B 1 127 ? 11.266 -19.656 -8.781 1 97.25 127 LYS B CA 1
ATOM 2419 C C . LYS B 1 127 ? 10.867 -18.703 -9.914 1 97.25 127 LYS B C 1
ATOM 2421 O O . LYS B 1 127 ? 10.43 -19.141 -10.977 1 97.25 127 LYS B O 1
ATOM 2426 N N . LEU B 1 128 ? 10.953 -17.438 -9.641 1 97.25 128 LEU B N 1
ATOM 2427 C CA . LEU B 1 128 ? 10.648 -16.438 -10.656 1 97.25 128 LEU B CA 1
ATOM 2428 C C . LEU B 1 128 ? 11.492 -16.641 -11.906 1 97.25 128 LEU B C 1
ATOM 2430 O O . LEU B 1 128 ? 10.984 -16.594 -13.023 1 97.25 128 LEU B O 1
ATOM 2434 N N . ALA B 1 129 ? 12.719 -16.938 -11.758 1 96.31 129 ALA B N 1
ATOM 2435 C CA . ALA B 1 129 ? 13.617 -17.203 -12.883 1 96.31 129 ALA B CA 1
ATOM 2436 C C . ALA B 1 129 ? 13.18 -18.438 -13.664 1 96.31 129 ALA B C 1
ATOM 2438 O O . ALA B 1 129 ? 13.219 -18.438 -14.898 1 96.31 129 ALA B O 1
ATOM 2439 N N . GLN B 1 130 ? 12.758 -19.406 -12.969 1 96.12 130 GLN B N 1
ATOM 2440 C CA . GLN B 1 130 ? 12.305 -20.656 -13.586 1 96.12 130 GLN B CA 1
ATOM 2441 C C . GLN B 1 130 ? 11.062 -20.422 -14.43 1 96.12 130 GLN B C 1
ATOM 2443 O O . GLN B 1 130 ? 10.781 -21.188 -15.359 1 96.12 130 GLN B O 1
ATOM 2448 N N . HIS B 1 131 ? 10.344 -19.375 -14.062 1 95.31 131 HIS B N 1
ATOM 2449 C CA . HIS B 1 131 ? 9.133 -19.031 -14.805 1 95.31 131 HIS B CA 1
ATOM 2450 C C . HIS B 1 131 ? 9.398 -17.891 -15.773 1 95.31 131 HIS B C 1
ATOM 2452 O O . HIS B 1 131 ? 8.453 -17.25 -16.266 1 95.31 131 HIS B O 1
ATOM 2458 N N . ASN B 1 132 ? 10.633 -17.516 -15.922 1 94.88 132 ASN B N 1
ATOM 2459 C CA . ASN B 1 132 ? 11.102 -16.516 -16.875 1 94.88 132 ASN B CA 1
ATOM 2460 C C . ASN B 1 132 ? 10.602 -15.117 -16.5 1 94.88 132 ASN B C 1
ATOM 2462 O O . ASN B 1 132 ? 10.281 -14.32 -17.375 1 94.88 132 ASN B O 1
ATOM 2466 N N . ILE B 1 133 ? 10.336 -14.984 -15.32 1 94.44 133 ILE B N 1
ATOM 2467 C CA . ILE B 1 133 ? 10.094 -13.648 -14.789 1 94.44 133 ILE B CA 1
ATOM 2468 C C . ILE B 1 133 ? 11.391 -13.07 -14.227 1 94.44 133 ILE B C 1
ATOM 2470 O O . ILE B 1 133 ? 11.93 -13.578 -13.242 1 94.44 133 ILE B O 1
ATOM 2474 N N . HIS B 1 134 ? 11.875 -12.031 -14.875 1 94.44 134 HIS B N 1
ATOM 2475 C CA . HIS B 1 134 ? 13.156 -11.453 -14.484 1 94.44 134 HIS B CA 1
ATOM 2476 C C . HIS B 1 134 ? 12.969 -10.102 -13.805 1 94.44 134 HIS B C 1
ATOM 2478 O O . HIS B 1 134 ? 12.125 -9.305 -14.227 1 94.44 134 HIS B O 1
ATOM 2484 N N . PRO B 1 135 ? 13.773 -9.906 -12.781 1 97.31 135 PRO B N 1
ATOM 2485 C CA . PRO B 1 135 ? 13.742 -8.594 -12.133 1 97.31 135 PRO B CA 1
ATOM 2486 C C . PRO B 1 135 ? 14.125 -7.461 -13.086 1 97.31 135 PRO B C 1
ATOM 2488 O O . PRO B 1 135 ? 14.797 -7.699 -14.094 1 97.31 135 PRO B O 1
ATOM 2491 N N . GLU B 1 136 ? 13.664 -6.273 -12.805 1 95.81 136 GLU B N 1
ATOM 2492 C CA . GLU B 1 136 ? 13.969 -5.09 -13.602 1 95.81 136 GLU B CA 1
ATOM 2493 C C . GLU B 1 136 ? 15.477 -4.859 -13.68 1 95.81 136 GLU B C 1
ATOM 2495 O O . GLU B 1 136 ? 15.969 -4.277 -14.648 1 95.81 136 GLU B O 1
ATOM 2500 N N . SER B 1 137 ? 16.141 -5.25 -12.656 1 94.38 137 SER B N 1
ATOM 2501 C CA . SER B 1 137 ? 17.594 -5.18 -12.531 1 94.38 137 SER B CA 1
ATOM 2502 C C . SER B 1 137 ? 18.109 -6.191 -11.516 1 94.38 137 SER B C 1
ATOM 2504 O O . SER B 1 137 ? 17.328 -6.895 -10.875 1 94.38 137 SER B O 1
ATOM 2506 N N . GLY B 1 138 ? 19.375 -6.297 -11.445 1 94.38 138 GLY B N 1
ATOM 2507 C CA . GLY B 1 138 ? 19.938 -7.098 -10.367 1 94.38 138 GLY B CA 1
ATOM 2508 C C . GLY B 1 138 ? 19.562 -6.59 -8.992 1 94.38 138 GLY B C 1
ATOM 2509 O O . GLY B 1 138 ? 18.984 -5.508 -8.859 1 94.38 138 GLY B O 1
ATOM 2510 N N . SER B 1 139 ? 19.844 -7.43 -7.984 1 97.62 139 SER B N 1
ATOM 2511 C CA . SER B 1 139 ? 19.531 -7.035 -6.613 1 97.62 139 SER B CA 1
ATOM 2512 C C . SER B 1 139 ? 20.328 -5.801 -6.203 1 97.62 139 SER B C 1
ATOM 2514 O O . SER B 1 139 ? 21.453 -5.609 -6.645 1 97.62 139 SER B O 1
ATOM 2516 N N . LYS B 1 140 ? 19.672 -4.984 -5.367 1 98.19 140 LYS B N 1
ATOM 2517 C CA . LYS B 1 140 ? 20.281 -3.768 -4.84 1 98.19 140 LYS B CA 1
ATOM 2518 C C . LYS B 1 140 ? 20.047 -3.641 -3.338 1 98.19 140 LYS B C 1
ATOM 2520 O O . LYS B 1 140 ? 19.062 -4.16 -2.816 1 98.19 140 LYS B O 1
ATOM 2525 N N . VAL B 1 141 ? 20.953 -2.984 -2.678 1 98.38 141 VAL B N 1
ATOM 2526 C CA . VAL B 1 141 ? 20.766 -2.6 -1.285 1 98.38 141 VAL B CA 1
ATOM 2527 C C . VAL B 1 141 ? 20.125 -1.21 -1.216 1 98.38 141 VAL B C 1
ATOM 2529 O O . VAL B 1 141 ? 20.734 -0.226 -1.65 1 98.38 141 VAL B O 1
ATOM 2532 N N . LEU B 1 142 ? 18.953 -1.114 -0.69 1 98.12 142 LEU B N 1
ATOM 2533 C CA . LEU B 1 142 ? 18.172 0.117 -0.723 1 98.12 142 LEU B CA 1
ATOM 2534 C C . LEU B 1 142 ? 17.531 0.392 0.634 1 98.12 142 LEU B C 1
ATOM 2536 O O . LEU B 1 142 ? 17.328 -0.53 1.429 1 98.12 142 LEU B O 1
ATOM 2540 N N . PHE B 1 143 ? 17.141 1.612 0.865 1 98.5 143 PHE B N 1
ATOM 2541 C CA . PHE B 1 143 ? 16.516 2.057 2.105 1 98.5 143 PHE B CA 1
ATOM 2542 C C . PHE B 1 143 ? 15.055 1.616 2.17 1 98.5 143 PHE B C 1
ATOM 2544 O O . PHE B 1 143 ? 14.328 1.696 1.173 1 98.5 143 PHE B O 1
ATOM 2551 N N . GLY B 1 144 ? 14.625 1.164 3.334 1 98.62 144 GLY B N 1
ATOM 2552 C CA . GLY B 1 144 ? 13.242 0.833 3.648 1 98.62 144 GLY B CA 1
ATOM 2553 C C . GLY B 1 144 ? 12.891 1.058 5.105 1 98.62 144 GLY B C 1
ATOM 2554 O O . GLY B 1 144 ? 13.555 1.839 5.797 1 98.62 144 GLY B O 1
ATOM 2555 N N . ALA B 1 145 ? 11.875 0.45 5.57 1 98.75 145 ALA B N 1
ATOM 2556 C CA . ALA B 1 145 ? 11.289 0.702 6.887 1 98.75 145 ALA B CA 1
ATOM 2557 C C . ALA B 1 145 ? 12.273 0.348 8 1 98.75 145 ALA B C 1
ATOM 2559 O O . ALA B 1 145 ? 12.266 0.979 9.062 1 98.75 145 ALA B O 1
ATOM 2560 N N . LYS B 1 146 ? 13.117 -0.634 7.766 1 98.44 146 LYS B N 1
ATOM 2561 C CA . LYS B 1 146 ? 14.016 -1.104 8.812 1 98.44 146 LYS B CA 1
ATOM 2562 C C . LYS B 1 146 ? 15.469 -0.811 8.461 1 98.44 146 LYS B C 1
ATOM 2564 O O . LYS B 1 146 ? 16.375 -1.507 8.922 1 98.44 146 LYS B O 1
ATOM 2569 N N . GLY B 1 147 ? 15.625 0.195 7.613 1 97.81 147 GLY B N 1
ATOM 2570 C CA . GLY B 1 147 ? 16.969 0.509 7.133 1 97.81 147 GLY B CA 1
ATOM 2571 C C . GLY B 1 147 ? 17.266 -0.087 5.773 1 97.81 147 GLY B C 1
ATOM 2572 O O . GLY B 1 147 ? 16.375 -0.175 4.918 1 97.81 147 GLY B O 1
ATOM 2573 N N . ASN B 1 148 ? 18.531 -0.436 5.527 1 98.12 148 ASN B N 1
ATOM 2574 C CA . ASN B 1 148 ? 18.938 -0.947 4.223 1 98.12 148 ASN B CA 1
ATOM 2575 C C . ASN B 1 148 ? 18.688 -2.449 4.109 1 98.12 148 ASN B C 1
ATOM 2577 O O . ASN B 1 148 ? 19.078 -3.213 4.996 1 98.12 148 ASN B O 1
ATOM 2581 N N . GLY B 1 149 ? 18.031 -2.857 3.098 1 98.69 149 GLY B N 1
ATOM 2582 C CA . GLY B 1 149 ? 17.797 -4.254 2.758 1 98.69 149 GLY B CA 1
ATOM 2583 C C . GLY B 1 149 ? 18.094 -4.574 1.309 1 98.69 149 GLY B C 1
ATOM 2584 O O . GLY B 1 149 ? 18.281 -3.67 0.49 1 98.69 149 GLY B O 1
ATOM 2585 N N . THR B 1 150 ? 18.188 -5.836 1.026 1 98.81 150 THR B N 1
ATOM 2586 C CA . THR B 1 150 ? 18.438 -6.289 -0.338 1 98.81 150 THR B CA 1
ATOM 2587 C C . THR B 1 150 ? 17.125 -6.488 -1.09 1 98.81 150 THR B C 1
ATOM 2589 O O . THR B 1 150 ? 16.219 -7.18 -0.604 1 98.81 150 THR B O 1
ATOM 2592 N N . SER B 1 151 ? 17.094 -5.867 -2.252 1 98.62 151 SER B N 1
ATOM 2593 C CA . SER B 1 151 ? 15.805 -5.836 -2.955 1 98.62 151 SER B CA 1
ATOM 2594 C C . SER B 1 151 ? 15.977 -6.215 -4.422 1 98.62 151 SER B C 1
ATOM 2596 O O . SER B 1 151 ? 17.047 -6.012 -5.004 1 98.62 151 SER B O 1
ATOM 2598 N N . ILE B 1 152 ? 14.953 -6.777 -4.977 1 98.62 152 ILE B N 1
ATOM 2599 C CA . ILE B 1 152 ? 14.727 -6.828 -6.414 1 98.62 152 ILE B CA 1
ATOM 2600 C C . ILE B 1 152 ? 13.352 -6.254 -6.738 1 98.62 152 ILE B C 1
ATOM 2602 O O . ILE B 1 152 ? 12.461 -6.227 -5.883 1 98.62 152 ILE B O 1
ATOM 2606 N N . TYR B 1 153 ? 13.211 -5.77 -7.984 1 98.5 153 TYR B N 1
ATOM 2607 C CA . TYR B 1 153 ? 11.938 -5.285 -8.5 1 98.5 153 TYR B CA 1
ATOM 2608 C C . TYR B 1 153 ? 11.414 -6.199 -9.602 1 98.5 153 TYR B C 1
ATOM 2610 O O . TYR B 1 153 ? 12.141 -6.527 -10.539 1 98.5 153 TYR B O 1
ATOM 2618 N N . ILE B 1 154 ? 10.211 -6.609 -9.43 1 97.81 154 ILE B N 1
ATOM 2619 C CA . ILE B 1 154 ? 9.531 -7.359 -10.484 1 97.81 154 ILE B CA 1
ATOM 2620 C C . ILE B 1 154 ? 8.203 -6.688 -10.82 1 97.81 154 ILE B C 1
ATOM 2622 O O . ILE B 1 154 ? 7.676 -5.91 -10.016 1 97.81 154 ILE B O 1
ATOM 2626 N N . ARG B 1 155 ? 7.723 -6.91 -11.969 1 95.75 155 ARG B N 1
ATOM 2627 C CA . ARG B 1 155 ? 6.406 -6.422 -12.359 1 95.75 155 ARG B CA 1
ATOM 2628 C C . ARG B 1 155 ? 5.383 -7.551 -12.383 1 95.75 155 ARG B C 1
ATOM 2630 O O . ARG B 1 155 ? 5.672 -8.648 -12.867 1 95.75 155 ARG B O 1
ATOM 2637 N N . ASP B 1 156 ? 4.238 -7.258 -11.766 1 95.62 156 ASP B N 1
ATOM 2638 C CA . ASP B 1 156 ? 3.156 -8.227 -11.914 1 95.62 156 ASP B CA 1
ATOM 2639 C C . ASP B 1 156 ? 2.58 -8.195 -13.328 1 95.62 156 ASP B C 1
ATOM 2641 O O . ASP B 1 156 ? 2.99 -7.371 -14.156 1 95.62 156 ASP B O 1
ATOM 2645 N N . PRO B 1 157 ? 1.638 -9.062 -13.734 1 95.38 157 PRO B N 1
ATOM 2646 C CA . PRO B 1 157 ? 1.167 -9.188 -15.117 1 95.38 157 PRO B CA 1
ATOM 2647 C C . PRO B 1 157 ? 0.48 -7.918 -15.625 1 95.38 157 PRO B C 1
ATOM 2649 O O . PRO B 1 157 ? 0.261 -7.77 -16.828 1 95.38 157 PRO B O 1
ATOM 2652 N N . GLU B 1 158 ? 0.102 -7.027 -14.719 1 92.44 158 GLU B N 1
ATOM 2653 C CA . GLU B 1 158 ? -0.552 -5.789 -15.133 1 92.44 158 GLU B CA 1
ATOM 2654 C C . GLU B 1 158 ? 0.348 -4.582 -14.891 1 92.44 158 GLU B C 1
ATOM 2656 O O . GLU B 1 158 ? -0.139 -3.459 -14.742 1 92.44 158 GLU B O 1
ATOM 2661 N N . ASN B 1 159 ? 1.596 -4.832 -14.656 1 91.81 159 ASN B N 1
ATOM 2662 C CA . ASN B 1 159 ? 2.691 -3.869 -14.695 1 91.81 159 ASN B CA 1
ATOM 2663 C C . ASN B 1 159 ? 2.797 -3.086 -13.383 1 91.81 159 ASN B C 1
ATOM 2665 O O . ASN B 1 159 ? 3.412 -2.02 -13.344 1 91.81 159 ASN B O 1
ATOM 2669 N N . ASN B 1 160 ? 2.105 -3.518 -12.367 1 93.88 160 ASN B N 1
ATOM 2670 C CA . ASN B 1 160 ? 2.443 -2.988 -11.047 1 93.88 160 ASN B CA 1
ATOM 2671 C C . ASN B 1 160 ? 3.846 -3.406 -10.617 1 93.88 160 ASN B C 1
ATOM 2673 O O . ASN B 1 160 ? 4.215 -4.574 -10.742 1 93.88 160 ASN B O 1
ATOM 2677 N N . LEU B 1 161 ? 4.602 -2.443 -10.141 1 96.19 161 LEU B N 1
ATOM 2678 C CA . LEU B 1 161 ? 5.957 -2.727 -9.688 1 96.19 161 LEU B CA 1
ATOM 2679 C C . LEU B 1 161 ? 5.957 -3.211 -8.242 1 96.19 161 LEU B C 1
ATOM 2681 O O . LEU B 1 161 ? 5.418 -2.541 -7.359 1 96.19 161 LEU B O 1
ATOM 2685 N N . VAL B 1 162 ? 6.5 -4.406 -8.016 1 98.19 162 VAL B N 1
ATOM 2686 C CA . VAL B 1 162 ? 6.57 -5.043 -6.703 1 98.19 162 VAL B CA 1
ATOM 2687 C C . VAL B 1 162 ? 8.031 -5.203 -6.285 1 98.19 162 VAL B C 1
ATOM 2689 O O . VAL B 1 162 ? 8.836 -5.77 -7.023 1 98.19 162 VAL B O 1
ATOM 2692 N N . GLU B 1 163 ? 8.312 -4.668 -5.168 1 98.88 163 GLU B N 1
ATOM 2693 C CA . GLU B 1 163 ? 9.648 -4.82 -4.598 1 98.88 163 GLU B CA 1
ATOM 2694 C C . GLU B 1 163 ? 9.688 -5.957 -3.58 1 98.88 163 GLU B C 1
ATOM 2696 O O . GLU B 1 163 ? 8.914 -5.965 -2.619 1 98.88 163 GLU B O 1
ATOM 2701 N N . LEU B 1 164 ? 10.492 -6.98 -3.82 1 98.81 164 LEU B N 1
ATOM 2702 C CA . LEU B 1 164 ? 10.766 -8.062 -2.879 1 98.81 164 LEU B CA 1
ATOM 2703 C C . LEU B 1 164 ? 12.086 -7.816 -2.143 1 98.81 164 LEU B C 1
ATOM 2705 O O . LEU B 1 164 ? 13.133 -7.648 -2.771 1 98.81 164 LEU B O 1
ATOM 2709 N N . ARG B 1 165 ? 11.984 -7.832 -0.838 1 98.88 165 ARG B N 1
ATOM 2710 C CA . ARG B 1 165 ? 13.141 -7.438 -0.034 1 98.88 165 ARG B CA 1
ATOM 2711 C C . ARG B 1 165 ? 13.391 -8.43 1.094 1 98.88 165 ARG B C 1
ATOM 2713 O O . ARG B 1 165 ? 12.453 -9.055 1.596 1 98.88 165 ARG B O 1
ATOM 2720 N N . TYR B 1 166 ? 14.648 -8.656 1.5 1 98.75 166 TYR B N 1
ATOM 2721 C CA . TYR B 1 166 ? 14.961 -9.219 2.811 1 98.75 166 TYR B CA 1
ATOM 2722 C C . TYR B 1 166 ? 15.945 -8.328 3.566 1 98.75 166 TYR B C 1
ATOM 2724 O O . TYR B 1 166 ? 16.703 -7.566 2.955 1 98.75 166 TYR B O 1
ATOM 2732 N N . TYR B 1 167 ? 15.805 -8.328 4.855 1 98.56 167 TYR B N 1
ATOM 2733 C CA . TYR B 1 167 ? 16.766 -7.719 5.766 1 98.56 167 TYR B CA 1
ATOM 2734 C C . TYR B 1 167 ? 17.688 -8.766 6.363 1 98.56 167 TYR B C 1
ATOM 2736 O O . TYR B 1 167 ? 17.25 -9.867 6.707 1 98.56 167 TYR B O 1
ATOM 2744 N N . GLU B 1 168 ? 18.906 -8.352 6.457 1 95.19 168 GLU B N 1
ATOM 2745 C CA . GLU B 1 168 ? 19.844 -9.258 7.109 1 95.19 168 GLU B CA 1
ATOM 2746 C C . GLU B 1 168 ? 19.578 -9.352 8.609 1 95.19 168 GLU B C 1
ATOM 2748 O O . GLU B 1 168 ? 19.125 -8.375 9.227 1 95.19 168 GLU B O 1
ATOM 2753 N N . ASP B 1 169 ? 19.656 -10.547 9.211 1 79.25 169 ASP B N 1
ATOM 2754 C CA . ASP B 1 169 ? 19.484 -10.773 10.648 1 79.25 169 ASP B CA 1
ATOM 2755 C C . ASP B 1 169 ? 20.5 -9.984 11.461 1 79.25 169 ASP B C 1
ATOM 2757 O O . ASP B 1 169 ? 21.609 -9.742 11 1 79.25 169 ASP B O 1
#

Radius of gyration: 23.98 Å; Cα contacts (8 Å, |Δi|>4): 615; chains: 2; bounding box: 42×88×91 Å